Protein AF-A0A1C5FL74-F1 (afdb_monomer)

Solvent-accessible surface area (backbone atoms only — not comparable to full-atom values): 21254 Å² total; per-residue (Å²): 129,91,85,71,77,77,82,82,80,65,61,48,100,86,44,99,51,63,73,82,54,89,80,42,46,82,40,80,54,72,67,101,44,71,68,51,52,50,51,49,51,25,48,75,70,64,78,42,88,78,69,80,89,78,54,66,46,76,47,40,94,80,58,74,74,80,76,75,82,70,87,66,79,88,67,51,31,66,55,50,53,51,52,38,58,74,74,47,54,72,65,22,46,52,48,49,30,55,50,47,51,42,48,49,33,61,73,48,47,52,48,51,39,55,72,77,39,64,91,62,57,75,65,36,56,45,50,42,60,71,56,68,52,42,43,74,51,96,69,88,64,81,85,82,60,72,42,44,40,62,42,79,62,33,42,63,62,31,44,67,82,52,51,57,69,59,46,52,50,49,44,50,54,54,32,57,49,44,40,74,74,52,40,92,79,65,74,56,50,69,56,47,11,49,49,57,64,68,47,75,86,61,78,88,85,69,85,73,75,76,82,85,82,90,72,95,76,86,78,91,80,89,82,89,86,83,90,80,93,83,85,78,88,74,87,73,63,62,73,78,63,67,65,52,38,55,43,38,31,57,45,41,52,71,68,51,60,68,58,73,94,71,64,78,79,83,87,89,73,86,73,99,73,86,79,78,74,56,68,52,52,56,55,25,53,53,24,45,56,47,23,75,72,69,70,43,64,64,34,48,53,53,26,45,53,46,31,50,60,50,62,74,69,48,57,96,90,60,77,56,67,67,53,55,51,51,41,52,52,46,54,54,54,62,71,77,108

Secondary structure (DSSP, 8-state):
--TT---PPPB-SS-SSB---TTEEEEEE--SSHHHHHHHHHHHTT-S-S----EEEEEETTPPPPPPPP------HHHHHHHHHHHS-HHHHHHHHHHTTS--BHHHHHHHHHHH-TT--HHHHHHHHHTTSEEE-----TTS--BEEEPTTHHHHHHTT--HHHHHHHHHHHHHHHHHHH-TTSPPHHHHHHHHHHTTTS------PPPP--------------------------PPPHHHHHHHHHHHHHHSPPPGGG---SS-PPPSS-----HHHHHHHHHHHHHHHH--HHHHHHHHHHHHHHHTT--TT---HHHHHHHHHHHHHHHH-

Sequence (337 aa):
GLAGAAVLKVGDETAVSQAAHPGALAIPVLPPVAGALGAWARLLSGTGAGRISGAVGWVRADHPAAPAPRPGDRMSSLQLVSRFRSAASPVAGQLAVYLAAAPLYLPVMQLVQRTMLPDSGPSELAEVLLSGLLSRAKSDSAEDGPWYEFAPGVQEALLGPLGRDEAMLVLKHCSEYIEQRFGRGGPNFPALALAQLGDGSHGPFFPHGGPDDDGPFGVHGADGMDAGENGEPGA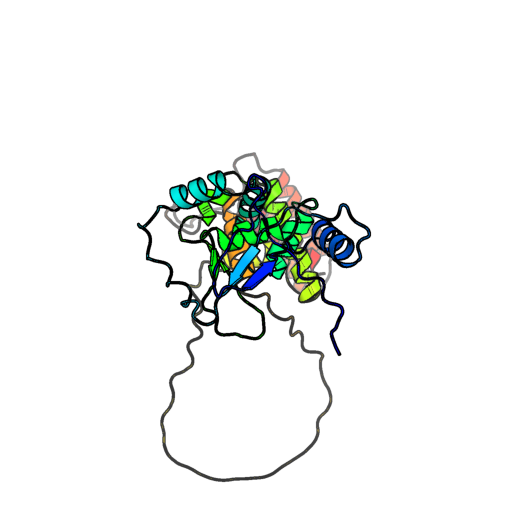DGQRVPHPFAEVAARVLERFMPLPEQFTDGDTGGPGPEDRTTNAAVESARDLLRKFESDGMVQYLIDAVQQLRGATEREAPGAADPELWAETARCLLRLWEV

Radius of gyration: 30.76 Å; Cα contacts (8 Å, |Δi|>4): 293; chains: 1; bounding box: 69×67×88 Å

Mean predicted aligned error: 19.75 Å

pLDDT: mean 70.32, std 21.15, range [25.52, 97.31]

Nearest PDB structures (foldseek):
  4rgu-assembly1_B-2  TM=4.169E-01  e=4.860E-01  Acinetobacter baylyi ADP1
  7tut-assembly1_5  TM=6.252E-01  e=4.853E+00  Canis lupus
  2crb-assembly1_A  TM=4.950E-01  e=2.102E+00  Mus musculus
  4rgr-assembly1_A  TM=4.151E-01  e=5.396E-01  Acinetobacter baylyi ADP1

Structure (mmCIF, N/CA/C/O backbone):
data_AF-A0A1C5FL74-F1
#
_entry.id   AF-A0A1C5FL74-F1
#
loop_
_atom_site.group_PDB
_atom_site.id
_atom_site.type_symbol
_atom_site.label_atom_id
_atom_site.label_alt_id
_atom_site.label_comp_id
_atom_site.label_asym_id
_atom_site.label_entity_id
_atom_site.label_seq_id
_atom_site.pdbx_PDB_ins_code
_atom_site.Cartn_x
_atom_site.Cartn_y
_atom_site.Cartn_z
_atom_site.occupancy
_atom_site.B_iso_or_equiv
_atom_site.auth_seq_id
_atom_site.auth_comp_id
_atom_site.auth_asym_id
_atom_site.auth_atom_id
_atom_site.pdbx_PDB_model_num
ATOM 1 N N . GLY A 1 1 ? -16.963 -25.736 36.510 1.00 32.44 1 GLY A N 1
ATOM 2 C CA . GLY A 1 1 ? -17.979 -24.672 36.422 1.00 32.44 1 GLY A CA 1
ATOM 3 C C . GLY A 1 1 ? -17.271 -23.347 36.260 1.00 32.44 1 GLY A C 1
ATOM 4 O O . GLY A 1 1 ? -16.371 -23.076 37.041 1.00 32.44 1 GLY A O 1
ATOM 5 N N . LEU A 1 2 ? -17.613 -22.572 35.229 1.00 35.53 2 LEU A N 1
ATOM 6 C CA . LEU A 1 2 ? -17.018 -21.269 34.884 1.00 35.53 2 LEU A CA 1
ATOM 7 C C . LEU A 1 2 ? -17.440 -20.171 35.885 1.00 35.53 2 LEU A C 1
ATOM 9 O O . LEU A 1 2 ? -18.079 -19.193 35.522 1.00 35.53 2 LEU A O 1
ATOM 13 N N . ALA A 1 3 ? -17.118 -20.343 37.166 1.00 36.00 3 ALA A N 1
ATOM 14 C CA . ALA A 1 3 ? -17.535 -19.446 38.248 1.00 36.00 3 ALA A CA 1
ATOM 15 C C . ALA A 1 3 ? -16.572 -18.259 38.481 1.00 36.00 3 ALA A C 1
ATOM 17 O O . ALA A 1 3 ? -16.529 -17.716 39.578 1.00 36.00 3 ALA A O 1
ATOM 18 N N . GLY A 1 4 ? -15.780 -17.866 37.476 1.00 36.31 4 GLY A N 1
ATOM 19 C CA . GLY A 1 4 ? -14.717 -16.863 37.639 1.00 36.31 4 GLY A CA 1
ATOM 20 C C . GLY A 1 4 ? -14.670 -15.752 36.590 1.00 36.31 4 GLY A C 1
ATOM 21 O O . GLY A 1 4 ? -13.748 -14.944 36.629 1.00 36.31 4 GLY A O 1
ATOM 22 N N . ALA A 1 5 ? -15.615 -15.687 35.646 1.00 46.81 5 ALA A N 1
ATOM 23 C CA . ALA A 1 5 ? -15.630 -14.599 34.672 1.00 46.81 5 ALA A CA 1
ATOM 24 C C . ALA A 1 5 ? -16.098 -13.311 35.365 1.00 46.81 5 ALA A C 1
ATOM 26 O O . ALA A 1 5 ? -17.296 -13.090 35.546 1.00 46.81 5 ALA A O 1
ATOM 27 N N . ALA A 1 6 ? -15.149 -12.476 35.791 1.00 57.69 6 ALA A N 1
ATOM 28 C CA . ALA A 1 6 ? -15.442 -11.121 36.230 1.00 57.69 6 ALA A CA 1
ATOM 29 C C . ALA A 1 6 ? -16.234 -10.417 35.117 1.00 57.69 6 ALA A C 1
ATOM 31 O O . ALA A 1 6 ? -15.756 -10.288 33.989 1.00 57.69 6 ALA A O 1
ATOM 32 N N . VAL A 1 7 ? -17.470 -10.013 35.420 1.00 67.50 7 VAL A N 1
ATOM 33 C CA . VAL A 1 7 ? -18.324 -9.306 34.463 1.00 67.50 7 VAL A CA 1
ATOM 34 C C . VAL A 1 7 ? -17.688 -7.947 34.197 1.00 67.50 7 VAL A C 1
ATOM 36 O O . VAL A 1 7 ? -17.705 -7.060 35.053 1.00 67.50 7 VAL A O 1
ATOM 39 N N . LEU A 1 8 ? -17.092 -7.805 33.016 1.00 75.50 8 LEU A N 1
ATOM 40 C CA . LEU A 1 8 ? -16.532 -6.548 32.541 1.00 75.50 8 LEU A CA 1
ATOM 41 C C . LEU A 1 8 ? -17.657 -5.519 32.436 1.00 75.50 8 LEU A C 1
ATOM 43 O O . LEU A 1 8 ? -18.695 -5.766 31.821 1.00 75.50 8 LEU A O 1
ATOM 47 N N . LYS A 1 9 ? -17.456 -4.362 33.065 1.00 81.00 9 LYS A N 1
ATOM 48 C CA . LYS A 1 9 ? -18.405 -3.250 33.020 1.00 81.00 9 LYS A CA 1
ATOM 49 C C . LYS A 1 9 ? -17.922 -2.237 31.993 1.00 81.00 9 LYS A C 1
ATOM 51 O O . LYS A 1 9 ? -16.791 -1.772 32.083 1.00 81.00 9 LYS A O 1
ATOM 56 N N . VAL A 1 10 ? -18.794 -1.888 31.054 1.00 81.69 10 VAL A N 1
ATOM 57 C CA . VAL A 1 10 ? -18.557 -0.810 30.090 1.00 81.69 10 VAL A CA 1
ATOM 58 C C . VAL A 1 10 ? -19.172 0.472 30.643 1.00 81.69 10 VAL A C 1
ATOM 60 O O . VAL A 1 10 ? -20.348 0.494 31.011 1.00 81.69 10 VAL A O 1
ATOM 63 N N . GLY A 1 11 ? -18.360 1.519 30.739 1.00 76.19 11 GLY A N 1
ATOM 64 C CA . GLY A 1 11 ? -18.774 2.868 31.114 1.00 76.19 11 GLY A CA 1
ATOM 65 C C . GLY A 1 11 ? -18.264 3.867 30.082 1.00 76.19 11 GLY A C 1
ATOM 66 O O . GLY A 1 11 ? -17.310 3.573 29.365 1.00 76.19 11 GLY A O 1
ATOM 67 N N . ASP A 1 12 ? -18.917 5.019 29.998 1.00 69.62 12 ASP A N 1
ATOM 68 C CA . ASP A 1 12 ? -18.435 6.144 29.196 1.00 69.62 12 ASP A CA 1
ATOM 69 C C . ASP A 1 12 ? -17.291 6.845 29.950 1.00 69.62 12 ASP A C 1
ATOM 71 O O . ASP A 1 12 ? -17.320 6.941 31.178 1.00 69.62 12 ASP A O 1
ATOM 75 N N . GLU A 1 13 ? -16.286 7.345 29.231 1.00 59.47 13 GLU A N 1
ATOM 76 C CA . GLU A 1 13 ? -15.140 8.061 29.807 1.00 59.47 13 GLU A CA 1
ATOM 77 C C . GLU A 1 13 ? -15.575 9.325 30.579 1.00 59.47 13 GLU A C 1
ATOM 79 O O . GLU A 1 13 ? -14.888 9.769 31.500 1.00 59.47 13 GLU A O 1
ATOM 84 N N . THR A 1 14 ? -16.759 9.857 30.251 1.00 53.12 14 THR A N 1
ATOM 85 C CA . THR A 1 14 ? -17.355 11.053 30.866 1.00 53.12 14 THR A CA 1
ATOM 86 C C . THR A 1 14 ? -18.560 10.777 31.769 1.00 53.12 14 THR A C 1
ATOM 88 O O . THR A 1 14 ? -18.912 11.627 32.592 1.00 53.12 14 THR A O 1
ATOM 91 N N . ALA A 1 15 ? -19.194 9.603 31.670 1.00 48.72 15 ALA A N 1
ATOM 92 C CA . ALA A 1 15 ? -20.404 9.291 32.428 1.00 48.72 15 ALA A CA 1
ATOM 93 C C . ALA A 1 15 ? -20.127 8.331 33.593 1.00 48.72 15 ALA A C 1
ATOM 95 O O . ALA A 1 15 ? -19.615 7.229 33.434 1.00 48.72 15 ALA A O 1
ATOM 96 N N . VAL A 1 16 ? -20.604 8.709 34.781 1.00 45.66 16 VAL A N 1
ATOM 97 C CA . VAL A 1 16 ? -20.609 7.869 35.998 1.00 45.66 16 VAL A CA 1
ATOM 98 C C . VAL A 1 16 ? -21.568 6.664 35.864 1.00 45.66 16 VAL A C 1
ATOM 100 O O . VAL A 1 16 ? -21.624 5.799 36.734 1.00 45.66 16 VAL A O 1
ATOM 103 N N . SER A 1 17 ? -22.338 6.593 34.773 1.00 50.16 17 SER A N 1
ATOM 104 C CA . SER A 1 17 ? -23.373 5.583 34.536 1.00 50.16 17 SER A CA 1
ATOM 105 C C . SER A 1 17 ? -22.974 4.613 33.425 1.00 50.16 17 SER A C 1
ATOM 107 O O . SER A 1 17 ? -22.421 5.014 32.404 1.00 50.16 17 SER A O 1
ATOM 109 N N . GLN A 1 18 ? -23.292 3.328 33.615 1.00 58.38 18 GLN A N 1
ATOM 110 C CA . GLN A 1 18 ? -23.171 2.313 32.567 1.00 58.38 18 GLN A CA 1
ATOM 111 C C . GLN A 1 18 ? -23.998 2.718 31.345 1.00 58.38 18 GLN A C 1
ATOM 113 O O . GLN A 1 18 ? -25.176 3.055 31.479 1.00 58.38 18 GLN A O 1
ATOM 118 N N . ALA A 1 19 ? -23.408 2.611 30.155 1.00 62.03 19 ALA A N 1
ATOM 119 C CA . ALA A 1 19 ? -24.171 2.633 28.916 1.00 62.03 19 ALA A CA 1
ATOM 120 C C . ALA A 1 19 ? -25.061 1.380 28.886 1.00 62.03 19 ALA A C 1
ATOM 122 O O . ALA A 1 19 ? -24.599 0.270 28.618 1.00 62.03 19 ALA A O 1
ATOM 123 N N . ALA A 1 20 ? -26.332 1.533 29.257 1.00 62.00 20 ALA A N 1
ATOM 124 C CA . ALA A 1 20 ? -27.286 0.438 29.258 1.00 62.00 20 ALA A CA 1
ATOM 125 C C . ALA A 1 20 ? -27.849 0.260 27.844 1.00 62.00 20 ALA A C 1
ATOM 127 O O . ALA A 1 20 ? -28.645 1.074 27.380 1.00 62.00 20 ALA A O 1
ATOM 128 N N . HIS A 1 21 ? -27.462 -0.828 27.177 1.00 72.00 21 HIS A N 1
ATOM 129 C CA . HIS A 1 21 ? -28.095 -1.301 25.946 1.00 72.00 21 HIS A CA 1
ATOM 130 C C . HIS A 1 21 ? -28.891 -2.580 26.256 1.00 72.00 21 HIS A C 1
ATOM 132 O O . HIS A 1 21 ? -28.325 -3.676 26.246 1.00 72.00 21 HIS A O 1
ATOM 138 N N . PRO A 1 22 ? -30.196 -2.472 26.580 1.00 74.81 22 PRO A N 1
ATOM 139 C CA . PRO A 1 22 ? -31.010 -3.620 26.965 1.00 74.81 22 PRO A CA 1
ATOM 140 C C . PRO A 1 22 ? -31.026 -4.685 25.865 1.00 74.81 22 PRO A C 1
ATOM 142 O O . PRO A 1 22 ? -31.303 -4.382 24.703 1.00 74.81 22 PRO A O 1
ATOM 145 N N . GLY A 1 23 ? -30.724 -5.932 26.233 1.00 81.81 23 GLY A N 1
ATOM 146 C CA . GLY A 1 23 ? -30.679 -7.061 25.297 1.00 81.81 23 GLY A CA 1
ATOM 147 C C . GLY A 1 23 ? -29.451 -7.102 24.377 1.00 81.81 23 GLY A C 1
ATOM 148 O O . GLY A 1 23 ? -29.408 -7.955 23.494 1.00 81.81 23 GLY A O 1
ATOM 149 N N . ALA A 1 24 ? -28.463 -6.218 24.569 1.00 85.25 24 ALA A N 1
ATOM 150 C CA . ALA A 1 24 ? -27.204 -6.231 23.828 1.00 85.25 24 ALA A CA 1
ATOM 151 C C . ALA A 1 24 ? -26.035 -6.712 24.701 1.00 85.25 24 ALA A C 1
ATOM 153 O O . ALA A 1 24 ? -25.907 -6.336 25.866 1.00 85.25 24 ALA A O 1
ATOM 154 N N . LEU A 1 25 ? -25.155 -7.519 24.113 1.00 87.00 25 LEU A N 1
ATOM 155 C CA . LEU A 1 25 ? -23.886 -7.941 24.683 1.00 87.00 25 LEU A CA 1
ATOM 156 C C . LEU A 1 25 ? -22.780 -6.977 24.243 1.00 87.00 25 LEU A C 1
ATOM 158 O O . LEU A 1 25 ? -22.621 -6.706 23.053 1.00 87.00 25 LEU A O 1
ATOM 162 N N . ALA A 1 26 ? -22.000 -6.492 25.205 1.00 86.69 26 ALA A N 1
ATOM 163 C CA . ALA A 1 26 ? -20.788 -5.730 24.939 1.00 86.69 26 ALA A CA 1
ATOM 164 C C . ALA A 1 26 ? -19.667 -6.667 24.469 1.00 86.69 26 ALA A C 1
ATOM 166 O O . ALA A 1 26 ? -19.212 -7.521 25.233 1.00 86.69 26 ALA A O 1
ATOM 167 N N . ILE A 1 27 ? -19.201 -6.487 23.236 1.00 86.94 27 ILE A N 1
ATOM 168 C CA . ILE A 1 27 ? -18.045 -7.184 22.672 1.00 86.94 27 ILE A CA 1
ATOM 169 C C . ILE A 1 27 ? -16.890 -6.182 22.545 1.00 86.94 27 ILE A C 1
ATOM 171 O O . ILE A 1 27 ? -16.963 -5.270 21.719 1.00 86.94 27 ILE A O 1
ATOM 175 N N . PRO A 1 28 ? -15.823 -6.313 23.351 1.00 87.25 28 PRO A N 1
ATOM 176 C CA . PRO A 1 28 ? -14.628 -5.487 23.221 1.00 87.25 28 PRO A CA 1
ATOM 177 C C . PRO A 1 28 ? -13.994 -5.662 21.840 1.00 87.25 28 PRO A C 1
ATOM 179 O O . PRO A 1 28 ? -13.756 -6.787 21.400 1.00 87.25 28 PRO A O 1
ATOM 182 N N . VAL A 1 29 ? -13.688 -4.550 21.178 1.00 88.44 29 VAL A N 1
ATOM 183 C CA . VAL A 1 29 ? -12.953 -4.538 19.912 1.00 88.44 29 VAL A CA 1
ATOM 184 C C . VAL A 1 29 ? -11.530 -4.103 20.216 1.00 88.44 29 VAL A C 1
ATOM 186 O O . VAL A 1 29 ? -11.283 -2.968 20.625 1.00 88.44 29 VAL A O 1
ATOM 189 N N . LEU A 1 30 ? -10.589 -5.028 20.045 1.00 87.44 30 LEU A N 1
ATOM 190 C CA . LEU A 1 30 ? -9.176 -4.785 20.302 1.00 87.44 30 LEU A CA 1
ATOM 191 C C . LEU A 1 30 ? -8.442 -4.661 18.967 1.00 87.44 30 LEU A C 1
ATOM 193 O O . LEU A 1 30 ? -8.570 -5.562 18.133 1.00 87.44 30 LEU A O 1
ATOM 197 N N . PRO A 1 31 ? -7.649 -3.597 18.750 1.00 82.25 31 PRO A N 1
ATOM 198 C CA . PRO A 1 31 ? -6.756 -3.571 17.606 1.00 82.25 31 PRO A CA 1
ATOM 199 C C . PRO A 1 31 ? -5.728 -4.710 17.744 1.00 82.25 31 PRO A C 1
ATOM 201 O O . PRO A 1 31 ? -5.305 -5.017 18.866 1.00 82.25 31 PRO A O 1
ATOM 204 N N . PRO A 1 32 ? -5.308 -5.345 16.634 1.00 79.25 32 PRO A N 1
ATOM 205 C CA . PRO A 1 32 ? -4.430 -6.517 16.641 1.00 79.25 32 PRO A CA 1
ATOM 206 C C . PRO A 1 32 ? -2.961 -6.128 16.883 1.00 79.25 32 PRO A C 1
ATOM 208 O O . PRO A 1 32 ? -2.073 -6.442 16.098 1.00 79.25 32 PRO A O 1
ATOM 211 N N . VAL A 1 33 ? -2.699 -5.413 17.977 1.00 81.81 33 VAL A N 1
ATOM 212 C CA . VAL A 1 33 ? -1.372 -4.933 18.373 1.00 81.81 33 VAL A CA 1
ATOM 213 C C . VAL A 1 33 ? -1.032 -5.391 19.785 1.00 81.81 33 VAL A C 1
ATOM 215 O O . VAL A 1 33 ? -1.890 -5.450 20.672 1.00 81.81 33 VAL A O 1
ATOM 218 N N . ALA A 1 34 ? 0.251 -5.676 20.015 1.00 85.62 34 ALA A N 1
ATOM 219 C CA . ALA A 1 34 ? 0.744 -6.215 21.282 1.00 85.62 34 ALA A CA 1
ATOM 220 C C . ALA A 1 34 ? 0.376 -5.337 22.491 1.00 85.62 34 ALA A C 1
ATOM 222 O O . ALA A 1 34 ? 0.024 -5.854 23.550 1.00 85.62 34 ALA A O 1
ATOM 223 N N . GLY A 1 35 ? 0.401 -4.009 22.329 1.00 88.12 35 GLY A N 1
ATOM 224 C CA . GLY A 1 35 ? 0.038 -3.065 23.388 1.00 88.12 35 GLY A CA 1
ATOM 225 C C . GLY A 1 35 ? -1.414 -3.206 23.853 1.00 88.12 35 GLY A C 1
ATOM 226 O O . GLY A 1 35 ? -1.665 -3.268 25.058 1.00 88.12 35 GLY A O 1
ATOM 227 N N . ALA A 1 36 ? -2.359 -3.322 22.915 1.00 88.56 36 ALA A N 1
ATOM 228 C CA . ALA A 1 36 ? -3.782 -3.457 23.223 1.00 88.56 36 ALA A CA 1
ATOM 229 C C . ALA A 1 36 ? -4.105 -4.825 23.830 1.00 88.56 36 ALA A C 1
ATOM 231 O O . ALA A 1 36 ? -4.788 -4.898 24.852 1.00 88.56 36 ALA A O 1
ATOM 232 N N . LEU A 1 37 ? -3.539 -5.900 23.270 1.00 89.81 37 LEU A N 1
ATOM 233 C CA . LEU A 1 37 ? -3.690 -7.240 23.836 1.00 89.81 37 LEU A CA 1
ATOM 234 C C . LEU A 1 37 ? -3.074 -7.329 25.240 1.00 89.81 37 LEU A C 1
ATOM 236 O O . LEU A 1 37 ? -3.671 -7.901 26.149 1.00 89.81 37 LEU A O 1
ATOM 240 N N . GLY A 1 38 ? -1.910 -6.712 25.447 1.00 91.12 38 GLY A N 1
ATOM 241 C CA . GLY A 1 38 ? -1.260 -6.639 26.751 1.00 91.12 38 GLY A CA 1
ATOM 242 C C . GLY A 1 38 ? -2.076 -5.844 27.774 1.00 91.12 38 GLY A C 1
ATOM 243 O O . GLY A 1 38 ? -2.186 -6.260 28.926 1.00 91.12 38 GLY A O 1
ATOM 244 N N . ALA A 1 39 ? -2.683 -4.724 27.372 1.00 89.81 39 ALA A N 1
ATOM 245 C CA . ALA A 1 39 ? -3.591 -3.962 28.229 1.00 89.81 39 ALA A CA 1
ATOM 246 C C . ALA A 1 39 ? -4.836 -4.781 28.608 1.00 89.81 39 ALA A C 1
ATOM 248 O O . ALA A 1 39 ? -5.215 -4.801 29.780 1.00 89.81 39 ALA A O 1
ATOM 249 N N . TRP A 1 40 ? -5.411 -5.515 27.651 1.00 90.94 40 TRP A N 1
ATOM 250 C CA . TRP A 1 40 ? -6.538 -6.418 27.880 1.00 90.94 40 TRP A CA 1
ATOM 251 C C . TRP A 1 40 ? -6.197 -7.561 28.842 1.00 90.94 40 TRP A C 1
ATOM 253 O O . TRP A 1 40 ? -6.912 -7.800 29.813 1.00 90.94 40 TRP A O 1
ATOM 263 N N . ALA A 1 41 ? -5.061 -8.227 28.628 1.00 91.06 41 ALA A N 1
ATOM 264 C CA . ALA A 1 41 ? -4.599 -9.309 29.489 1.00 91.06 41 ALA A CA 1
ATOM 265 C C . ALA A 1 41 ? -4.365 -8.832 30.931 1.00 91.06 41 ALA A C 1
ATOM 267 O O . ALA A 1 41 ? -4.766 -9.513 31.872 1.00 91.06 41 ALA A O 1
ATOM 268 N N . ARG A 1 42 ? -3.769 -7.643 31.114 1.00 90.75 42 ARG A N 1
ATOM 269 C CA . ARG A 1 42 ? -3.575 -7.019 32.437 1.00 90.75 42 ARG A CA 1
ATOM 270 C C . ARG A 1 42 ? -4.885 -6.610 33.109 1.00 90.75 42 ARG A C 1
ATOM 272 O O . ARG A 1 42 ? -4.972 -6.657 34.334 1.00 90.75 42 ARG A O 1
ATOM 279 N N . LEU A 1 43 ? -5.894 -6.204 32.334 1.00 89.56 43 LEU A N 1
ATOM 280 C CA . LEU A 1 43 ? -7.231 -5.929 32.860 1.00 89.56 43 LEU A CA 1
ATOM 281 C C . LEU A 1 43 ? -7.871 -7.211 33.405 1.00 89.56 43 LEU A C 1
ATOM 283 O O . LEU A 1 43 ? -8.353 -7.216 34.533 1.00 89.56 43 LEU A O 1
ATOM 287 N N . LEU A 1 44 ? -7.833 -8.300 32.631 1.00 88.31 44 LEU A N 1
ATOM 288 C CA . LEU A 1 44 ? -8.427 -9.583 33.017 1.00 88.31 44 LEU A CA 1
ATOM 289 C C . LEU A 1 44 ? -7.698 -10.262 34.182 1.00 88.31 44 LEU A C 1
ATOM 291 O O . LEU A 1 44 ? -8.339 -10.908 35.006 1.00 88.31 44 LEU A O 1
ATOM 295 N N . SER A 1 45 ? -6.373 -10.121 34.265 1.00 89.31 45 SER A N 1
ATOM 296 C CA . SER A 1 45 ? -5.569 -10.697 35.350 1.00 89.31 45 SER A CA 1
ATOM 297 C C . SER A 1 45 ? -5.529 -9.839 36.618 1.00 89.31 45 SER A C 1
ATOM 299 O O . SER A 1 45 ? -4.970 -10.271 37.624 1.00 89.31 45 SER A O 1
ATOM 301 N N . GLY A 1 46 ? -6.095 -8.626 36.587 1.00 86.75 46 GLY A N 1
ATOM 302 C CA . GLY A 1 46 ? -6.083 -7.693 37.715 1.00 86.75 46 GLY A CA 1
ATOM 303 C C . GLY A 1 46 ? -4.715 -7.063 38.008 1.00 86.75 46 GLY A C 1
ATOM 304 O O . GLY A 1 46 ? -4.552 -6.444 39.054 1.00 86.75 46 GLY A O 1
ATOM 305 N N . THR A 1 47 ? -3.732 -7.198 37.111 1.00 85.62 47 THR A N 1
ATOM 306 C CA . THR A 1 47 ? -2.384 -6.618 37.282 1.00 85.62 47 THR A CA 1
ATOM 307 C C . THR A 1 47 ? -2.242 -5.212 36.688 1.00 85.62 47 THR A C 1
ATOM 309 O O . THR A 1 47 ? -1.205 -4.572 36.851 1.00 85.62 47 THR A O 1
ATOM 312 N N . GLY A 1 48 ? -3.262 -4.729 35.971 1.00 80.25 48 GLY A N 1
ATOM 313 C CA . GLY A 1 48 ? -3.319 -3.384 35.392 1.00 80.25 48 GLY A CA 1
ATOM 314 C C . GLY A 1 48 ? -4.063 -2.358 36.253 1.00 80.25 48 GLY A C 1
ATOM 315 O O . GLY A 1 48 ? -4.480 -2.629 37.372 1.00 80.25 48 GLY A O 1
ATOM 316 N N . ALA A 1 49 ? -4.310 -1.172 35.687 1.00 75.69 49 ALA A N 1
ATOM 317 C CA . ALA A 1 49 ? -4.978 -0.043 36.352 1.00 75.69 49 ALA A CA 1
ATOM 318 C C . ALA A 1 49 ? -6.489 -0.246 36.642 1.00 75.69 49 ALA A C 1
ATOM 320 O O . ALA A 1 49 ? -7.198 0.717 36.928 1.00 75.69 49 ALA A O 1
ATOM 321 N N . GLY A 1 50 ? -7.014 -1.470 36.509 1.00 80.75 50 GLY A N 1
ATOM 322 C CA . GLY A 1 50 ? -8.427 -1.810 36.735 1.00 80.75 50 GLY A CA 1
ATOM 323 C C . GLY A 1 50 ? -9.422 -1.280 35.691 1.00 80.75 50 GLY A C 1
ATOM 324 O O . GLY A 1 50 ? -10.590 -1.657 35.726 1.00 80.75 50 GLY A O 1
ATOM 325 N N . ARG A 1 51 ? -8.980 -0.440 34.747 1.00 85.38 51 ARG A N 1
ATOM 326 C CA . ARG A 1 51 ? -9.765 0.064 33.611 1.00 85.38 51 ARG A CA 1
ATOM 327 C C . ARG A 1 51 ? -8.874 0.287 32.393 1.00 85.38 51 ARG A C 1
ATOM 329 O O . ARG A 1 51 ? -7.691 0.590 32.546 1.00 85.38 51 ARG A O 1
ATOM 336 N N . ILE A 1 52 ? -9.452 0.182 31.203 1.00 86.69 52 ILE A N 1
ATOM 337 C CA . ILE A 1 52 ? -8.806 0.547 29.938 1.00 86.69 52 ILE A CA 1
ATOM 338 C C . ILE A 1 52 ? -9.793 1.354 29.092 1.00 86.69 52 ILE A C 1
ATOM 340 O O . ILE A 1 52 ? -10.999 1.129 29.194 1.00 86.69 52 ILE A O 1
ATOM 344 N N . SER A 1 53 ? -9.285 2.261 28.259 1.00 83.88 53 SER A N 1
ATOM 345 C CA . SER A 1 53 ? -10.081 2.859 27.183 1.00 83.88 53 SER A CA 1
ATOM 346 C C . SER A 1 53 ? -10.086 1.909 25.983 1.00 83.88 53 SER A C 1
ATOM 348 O O . SER A 1 53 ? -9.070 1.267 25.699 1.00 83.88 53 SER A O 1
ATOM 350 N N . GLY A 1 54 ? -11.227 1.766 25.310 1.00 82.00 54 GLY A N 1
ATOM 351 C CA . GLY A 1 54 ? -11.370 0.850 24.183 1.00 82.00 54 GLY A CA 1
ATOM 352 C C . GLY A 1 54 ? -12.733 0.941 23.506 1.00 82.00 54 GLY A C 1
ATOM 353 O O . GLY A 1 54 ? -13.708 1.404 24.095 1.00 82.00 54 GLY A O 1
ATOM 354 N N . ALA A 1 55 ? -12.793 0.480 22.258 1.00 85.06 55 ALA A N 1
ATOM 355 C CA . ALA A 1 55 ? -14.035 0.394 21.505 1.00 85.06 55 ALA A CA 1
ATOM 356 C C . ALA A 1 55 ? -14.838 -0.847 21.920 1.00 85.06 55 ALA A C 1
ATOM 358 O O . ALA A 1 55 ? -14.282 -1.917 22.181 1.00 85.06 55 ALA A O 1
ATOM 359 N N . VAL A 1 56 ? -16.163 -0.711 21.949 1.00 87.62 56 VAL A N 1
ATOM 360 C CA . VAL A 1 56 ? -17.094 -1.799 22.262 1.00 87.62 56 VAL A CA 1
ATOM 361 C C . VAL A 1 56 ? -18.143 -1.878 21.162 1.00 87.62 56 VAL A C 1
ATOM 363 O O . VAL A 1 56 ? -18.815 -0.893 20.864 1.00 87.62 56 VAL A O 1
ATOM 366 N N . GLY A 1 57 ? -18.290 -3.060 20.571 1.00 87.25 57 GLY A N 1
ATOM 367 C CA . GLY A 1 57 ? -19.414 -3.396 19.708 1.00 87.25 57 GLY A CA 1
ATOM 368 C C . GLY A 1 57 ? -20.580 -3.915 20.544 1.00 87.25 57 GLY A C 1
ATOM 369 O O . GLY A 1 57 ? -20.408 -4.827 21.348 1.00 87.25 57 GLY A O 1
ATOM 370 N N . TRP A 1 58 ? -21.771 -3.354 20.358 1.00 87.31 58 TRP A N 1
ATOM 371 C CA . TRP A 1 58 ? -22.985 -3.825 21.025 1.00 87.31 58 TRP A CA 1
ATOM 372 C C . TRP A 1 58 ? -23.729 -4.796 20.116 1.00 87.31 58 TRP A C 1
ATOM 374 O O . TRP A 1 58 ? -24.264 -4.396 19.085 1.00 87.31 58 TRP A O 1
ATOM 384 N N . VAL A 1 59 ? -23.769 -6.074 20.492 1.00 87.81 59 VAL A N 1
ATOM 385 C CA . VAL A 1 59 ? -24.355 -7.136 19.664 1.00 87.81 59 VAL A CA 1
ATOM 386 C C . VAL A 1 59 ? -25.640 -7.652 20.288 1.00 87.81 59 VAL A C 1
ATOM 388 O O . VAL A 1 59 ? -25.665 -8.027 21.455 1.00 87.81 59 VAL A O 1
ATOM 391 N N . ARG A 1 60 ? -26.717 -7.697 19.505 1.00 88.12 60 ARG A N 1
ATOM 392 C CA . ARG A 1 60 ? -28.011 -8.250 19.920 1.00 88.12 60 ARG A CA 1
ATOM 393 C C . ARG A 1 60 ? -28.306 -9.536 19.154 1.00 88.12 60 ARG A C 1
ATOM 395 O O . ARG A 1 60 ? -27.813 -9.717 18.046 1.00 88.12 60 ARG A O 1
ATOM 402 N N . ALA A 1 61 ? -29.139 -10.408 19.718 1.00 85.31 61 ALA A N 1
ATOM 403 C CA . ALA A 1 61 ? -29.576 -11.625 19.025 1.00 85.31 61 ALA A CA 1
ATOM 404 C C . ALA A 1 61 ? -30.385 -11.319 17.747 1.00 85.31 61 ALA A C 1
ATOM 406 O O . ALA A 1 61 ? -30.355 -12.091 16.797 1.00 85.31 61 ALA A O 1
ATOM 407 N N . ASP A 1 62 ? -31.073 -10.176 17.725 1.00 86.69 62 ASP A N 1
ATOM 408 C CA . ASP A 1 62 ? -31.866 -9.655 16.610 1.00 86.69 62 ASP A CA 1
ATOM 409 C C . ASP A 1 62 ? -31.100 -8.623 15.763 1.00 86.69 62 ASP A C 1
ATOM 411 O O . ASP A 1 62 ? -31.725 -7.829 15.060 1.00 86.69 62 ASP A O 1
ATOM 415 N N . HIS A 1 63 ? -29.760 -8.583 15.842 1.00 82.44 63 HIS A N 1
ATOM 416 C CA . HIS A 1 63 ? -28.988 -7.564 15.133 1.00 82.44 63 HIS A CA 1
ATOM 417 C C . HIS A 1 63 ? -29.243 -7.671 13.619 1.00 82.44 63 HIS A C 1
ATOM 419 O O . HIS A 1 63 ? -28.968 -8.721 13.030 1.00 82.44 63 HIS A O 1
ATOM 425 N N . PRO A 1 64 ? -29.750 -6.609 12.962 1.00 80.31 64 PRO A N 1
ATOM 426 C CA . PRO A 1 64 ? -29.978 -6.649 11.527 1.00 80.31 64 PRO A CA 1
ATOM 427 C C . PRO A 1 64 ? -28.646 -6.840 10.802 1.00 80.31 64 PRO A C 1
ATOM 429 O O . PRO A 1 64 ? -27.614 -6.321 11.246 1.00 80.31 64 PRO A O 1
ATOM 432 N N . ALA A 1 65 ? -28.677 -7.561 9.679 1.00 78.25 65 ALA A N 1
ATOM 433 C CA . ALA A 1 65 ? -27.546 -7.617 8.763 1.00 78.25 65 ALA A CA 1
ATOM 434 C C . ALA A 1 65 ? -27.106 -6.192 8.400 1.00 78.25 65 ALA A C 1
ATOM 436 O O . ALA A 1 65 ? -27.945 -5.292 8.267 1.00 78.25 65 ALA A O 1
ATOM 437 N N . ALA A 1 66 ? -25.794 -5.992 8.249 1.00 74.75 66 ALA A N 1
ATOM 438 C CA . ALA A 1 66 ? -25.264 -4.708 7.817 1.00 74.75 66 ALA A CA 1
ATOM 439 C C . ALA A 1 66 ? -25.982 -4.292 6.520 1.00 74.75 66 ALA A C 1
ATOM 441 O O . ALA A 1 66 ? -26.043 -5.096 5.583 1.00 74.75 66 ALA A O 1
ATOM 442 N N . PRO A 1 67 ? -26.574 -3.085 6.461 1.00 72.31 67 PRO A N 1
ATOM 443 C CA . PRO A 1 67 ? -27.243 -2.640 5.254 1.00 72.31 67 PRO A CA 1
ATOM 444 C C . PRO A 1 67 ? -26.242 -2.657 4.103 1.00 72.31 67 PRO A C 1
ATOM 446 O O . PRO A 1 67 ? -25.085 -2.264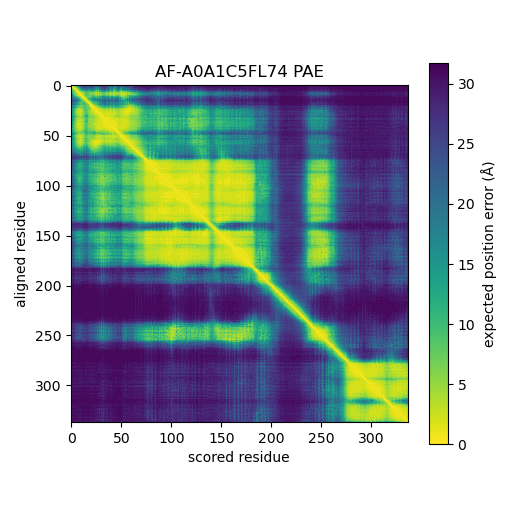 4.277 1.00 72.31 67 PRO A O 1
ATOM 449 N N . ALA A 1 68 ? -26.694 -3.111 2.931 1.00 68.12 68 ALA A N 1
ATOM 450 C CA . ALA A 1 68 ? -25.875 -3.051 1.732 1.00 68.12 68 ALA A CA 1
ATOM 451 C C . ALA A 1 68 ? -25.357 -1.612 1.559 1.00 68.12 68 ALA A C 1
ATOM 453 O O . ALA A 1 68 ? -26.130 -0.666 1.782 1.00 68.12 68 ALA A O 1
ATOM 454 N N . PRO A 1 69 ? -24.076 -1.427 1.189 1.00 62.81 69 PRO A N 1
ATOM 455 C CA . PRO A 1 69 ? -23.543 -0.107 0.908 1.00 62.81 69 PRO A CA 1
ATOM 456 C C . PRO A 1 69 ? -24.480 0.593 -0.070 1.00 62.81 69 PRO A C 1
ATOM 458 O O . PRO A 1 69 ? -24.744 0.088 -1.163 1.00 62.81 69 PRO A O 1
ATOM 461 N N . ARG A 1 70 ? -25.044 1.732 0.341 1.00 63.50 70 ARG A N 1
ATOM 462 C CA . ARG A 1 70 ? -25.833 2.538 -0.589 1.00 63.50 70 ARG A CA 1
ATOM 463 C C . ARG A 1 70 ? -24.876 2.995 -1.686 1.00 63.50 70 ARG A C 1
ATOM 465 O O . ARG A 1 70 ? -23.784 3.447 -1.333 1.00 63.50 70 ARG A O 1
ATOM 472 N N . PRO A 1 71 ? -25.253 2.908 -2.973 1.00 57.72 71 PRO A N 1
ATOM 473 C CA . PRO A 1 71 ? -24.508 3.588 -4.016 1.00 57.72 71 PRO A CA 1
ATOM 474 C C . PRO A 1 71 ? -24.438 5.058 -3.607 1.00 57.72 71 PRO A C 1
ATOM 476 O O . PRO A 1 71 ? -25.464 5.735 -3.539 1.00 57.72 71 PRO A O 1
ATOM 479 N N . GLY A 1 72 ? -23.254 5.513 -3.202 1.00 59.44 72 GLY A N 1
ATOM 480 C CA . GLY A 1 72 ? -23.030 6.929 -2.967 1.00 59.44 72 GLY A CA 1
ATOM 481 C C . GLY A 1 72 ? -23.198 7.681 -4.281 1.00 59.44 72 GLY A C 1
ATOM 482 O O . GLY A 1 72 ? -23.184 7.076 -5.359 1.00 59.44 72 GLY A O 1
ATOM 483 N N . ASP A 1 73 ? -23.311 9.005 -4.201 1.00 61.78 73 ASP A N 1
ATOM 484 C CA . ASP A 1 73 ? -23.069 9.831 -5.381 1.00 61.78 73 ASP A CA 1
ATOM 485 C C . ASP A 1 73 ? -21.755 9.400 -6.037 1.00 61.78 73 ASP A C 1
ATOM 487 O O . ASP A 1 73 ? -20.800 9.030 -5.344 1.00 61.78 73 ASP A O 1
ATOM 491 N N . ARG A 1 74 ? -21.714 9.420 -7.374 1.00 68.75 74 ARG A N 1
ATOM 492 C CA . ARG A 1 74 ? -20.503 9.100 -8.140 1.00 68.75 74 ARG A CA 1
ATOM 493 C C . ARG A 1 74 ? -19.443 10.165 -7.841 1.00 68.75 74 ARG A C 1
ATOM 495 O O . ARG A 1 74 ? -19.335 11.154 -8.557 1.00 68.75 74 ARG A O 1
ATOM 502 N N . MET A 1 75 ? -18.700 9.984 -6.751 1.00 79.06 75 MET A N 1
ATOM 503 C CA . MET A 1 75 ? -17.572 10.837 -6.395 1.00 79.06 75 MET A CA 1
ATOM 504 C C . MET A 1 75 ? -16.482 10.646 -7.448 1.00 79.06 75 MET A C 1
ATOM 506 O O . MET A 1 75 ? -16.208 9.521 -7.869 1.00 79.06 75 MET A O 1
ATOM 510 N N . SER A 1 76 ? -15.855 11.739 -7.875 1.00 85.81 76 SER A N 1
ATOM 511 C CA . SER A 1 76 ? -14.675 11.647 -8.731 1.00 85.81 76 SER A CA 1
ATOM 512 C C . SER A 1 76 ? -13.507 11.010 -7.971 1.00 85.81 76 SER A C 1
ATOM 514 O O . SER A 1 76 ? -13.459 11.035 -6.737 1.00 85.81 76 SER A O 1
ATOM 516 N N . SER A 1 77 ? -12.524 10.474 -8.693 1.00 86.00 77 SER A N 1
ATOM 517 C CA . SER A 1 77 ? -11.329 9.877 -8.085 1.00 86.00 77 SER A CA 1
ATOM 518 C C . SER A 1 77 ? -10.589 10.842 -7.152 1.00 86.00 77 SER A C 1
ATOM 520 O O . SER A 1 77 ? -10.208 10.469 -6.044 1.00 86.00 77 SER A O 1
ATOM 522 N N . LEU A 1 78 ? -10.462 12.114 -7.545 1.00 87.88 78 LEU A N 1
ATOM 523 C CA . LEU A 1 78 ? -9.857 13.159 -6.714 1.00 87.88 78 LEU A CA 1
ATOM 524 C C . LEU A 1 78 ? -10.658 13.424 -5.434 1.00 87.88 78 LEU A C 1
ATOM 526 O O . LEU A 1 78 ? -10.068 13.632 -4.374 1.00 87.88 78 LEU A O 1
ATOM 530 N N . GLN A 1 79 ? -11.992 13.385 -5.505 1.00 89.62 79 GLN A N 1
ATOM 531 C CA . GLN A 1 79 ? -12.848 13.532 -4.326 1.00 89.62 79 GLN A CA 1
ATOM 532 C C . GLN A 1 79 ? -12.717 12.332 -3.379 1.00 89.62 79 GLN A C 1
ATOM 534 O O . GLN A 1 79 ? -12.674 12.529 -2.165 1.00 89.62 79 GLN A O 1
ATOM 539 N N . LEU A 1 80 ? -12.601 11.109 -3.909 1.00 90.06 80 LEU A N 1
ATOM 540 C CA . LEU A 1 80 ? -12.349 9.906 -3.108 1.00 90.06 80 LEU A CA 1
ATOM 541 C C . LEU A 1 80 ? -11.000 9.986 -2.386 1.00 90.06 80 LEU A C 1
ATOM 543 O O . LEU A 1 80 ? -10.943 9.790 -1.172 1.00 90.06 80 LEU A O 1
ATOM 547 N N . VAL A 1 81 ? -9.932 10.348 -3.101 1.00 91.81 81 VAL A N 1
ATOM 548 C CA . VAL A 1 81 ? -8.591 10.504 -2.516 1.00 91.81 81 VAL A CA 1
ATOM 549 C C . VAL A 1 81 ? -8.562 11.634 -1.484 1.00 91.81 81 VAL A C 1
ATOM 551 O O . VAL A 1 81 ? -7.982 11.469 -0.412 1.00 91.81 81 VAL A O 1
ATOM 554 N N . SER A 1 82 ? -9.210 12.769 -1.760 1.00 90.88 82 SER A N 1
ATOM 555 C CA . SER A 1 82 ? -9.301 13.887 -0.813 1.00 90.88 82 SER A CA 1
ATOM 556 C C . SER A 1 82 ? -10.051 13.495 0.462 1.00 90.88 82 SER A C 1
ATOM 558 O O . SER A 1 82 ? -9.558 13.743 1.564 1.00 90.88 82 SER A O 1
ATOM 560 N N . ARG A 1 83 ? -11.195 12.809 0.328 1.00 92.12 83 ARG A N 1
ATOM 561 C CA . ARG A 1 83 ? -11.954 12.284 1.468 1.00 92.12 83 ARG A CA 1
ATOM 562 C C . ARG A 1 83 ? -11.114 11.309 2.285 1.00 92.12 83 ARG A C 1
ATOM 564 O O . ARG A 1 83 ? -11.071 11.443 3.505 1.00 92.12 83 ARG A O 1
ATOM 571 N N . PHE A 1 84 ? -10.429 10.374 1.629 1.00 93.50 84 PHE A N 1
ATOM 572 C CA . PHE A 1 84 ? -9.533 9.438 2.300 1.00 93.50 84 PHE A CA 1
ATOM 573 C C . PHE A 1 84 ? -8.454 10.176 3.096 1.00 93.50 84 PHE A C 1
ATOM 575 O O . PHE A 1 84 ? -8.360 9.980 4.300 1.00 93.50 84 PHE A O 1
ATOM 582 N N . ARG A 1 85 ? -7.720 11.107 2.475 1.00 91.12 85 ARG A N 1
ATOM 583 C CA . ARG A 1 85 ? -6.669 11.888 3.154 1.00 91.12 85 ARG A CA 1
ATOM 584 C C . ARG A 1 85 ? -7.176 12.726 4.329 1.00 91.12 85 ARG A C 1
ATOM 586 O O . ARG A 1 85 ? -6.402 13.012 5.231 1.00 91.12 85 ARG A O 1
ATOM 593 N N . SER A 1 86 ? -8.444 13.141 4.313 1.00 91.94 86 SER A N 1
ATOM 594 C CA . SER A 1 86 ? -9.040 13.904 5.418 1.00 91.94 86 SER A CA 1
ATOM 595 C C . SER A 1 86 ? -9.423 13.050 6.631 1.00 91.94 86 SER A C 1
ATOM 597 O O . SER A 1 86 ? -9.522 13.580 7.733 1.00 91.94 86 SER A O 1
ATOM 599 N N . ALA A 1 87 ? -9.669 11.754 6.425 1.00 89.69 87 ALA A N 1
ATOM 600 C CA . ALA A 1 87 ? -10.168 10.846 7.456 1.00 89.69 87 ALA A CA 1
ATOM 601 C C . ALA A 1 87 ? -9.113 9.838 7.932 1.00 89.69 87 ALA A C 1
ATOM 603 O O . ALA A 1 87 ? -9.191 9.373 9.066 1.00 89.69 87 ALA A O 1
ATOM 604 N N . ALA A 1 88 ? -8.166 9.490 7.064 1.00 92.44 88 ALA A N 1
ATOM 605 C CA . ALA A 1 88 ? -7.135 8.505 7.331 1.00 92.44 88 ALA A CA 1
ATOM 606 C C . ALA A 1 88 ? -5.928 9.114 8.046 1.00 92.44 88 ALA A C 1
ATOM 608 O O . ALA A 1 88 ? -5.652 10.315 7.957 1.00 92.44 88 ALA A O 1
ATOM 609 N N . SER A 1 89 ? -5.168 8.258 8.718 1.00 94.12 89 SER A N 1
ATOM 610 C CA . SER A 1 89 ? -3.872 8.623 9.266 1.00 94.12 89 SER A CA 1
ATOM 611 C C . SER A 1 89 ? -2.904 9.052 8.146 1.00 94.12 89 SER A C 1
ATOM 613 O O . SER A 1 89 ? -2.957 8.526 7.028 1.00 94.12 89 SER A O 1
ATOM 615 N N . PRO A 1 90 ? -1.966 9.983 8.416 1.00 94.25 90 PRO A N 1
ATOM 616 C CA . PRO A 1 90 ? -0.967 10.389 7.424 1.00 94.25 90 PRO A CA 1
ATOM 617 C C . PRO A 1 90 ? -0.149 9.208 6.881 1.00 94.25 90 PRO A C 1
ATOM 619 O O . PRO A 1 90 ? 0.188 9.179 5.698 1.00 94.25 90 PRO A O 1
ATOM 622 N N . VAL A 1 91 ? 0.123 8.211 7.730 1.00 95.88 91 VAL A N 1
ATOM 623 C CA . VAL A 1 91 ? 0.874 7.002 7.367 1.00 95.88 91 VAL A CA 1
ATOM 624 C C . VAL A 1 91 ? 0.064 6.110 6.423 1.00 95.88 91 VAL A C 1
ATOM 626 O O . VAL A 1 91 ? 0.615 5.648 5.427 1.00 95.88 91 VAL A O 1
ATOM 629 N N . ALA A 1 92 ? -1.244 5.932 6.647 1.00 96.12 92 ALA A N 1
ATOM 630 C CA . ALA A 1 92 ? -2.124 5.254 5.689 1.00 96.12 92 ALA A CA 1
ATOM 631 C C . ALA A 1 92 ? -2.216 6.020 4.356 1.00 96.12 92 ALA A C 1
ATOM 633 O O . ALA A 1 92 ? -2.225 5.416 3.282 1.00 96.12 92 ALA A O 1
ATOM 634 N N . GLY A 1 93 ? -2.217 7.356 4.419 1.00 95.50 93 GLY A N 1
ATOM 635 C CA . GLY A 1 93 ? -2.111 8.239 3.259 1.00 95.50 93 GLY A CA 1
ATOM 636 C C . GLY A 1 93 ? -0.874 7.954 2.404 1.00 95.50 93 GLY A C 1
ATOM 637 O O . GLY A 1 93 ? -0.996 7.769 1.192 1.00 95.50 93 GLY A O 1
ATOM 638 N N . GLN A 1 94 ? 0.298 7.876 3.038 1.00 96.06 94 GLN A N 1
ATOM 639 C CA . GLN A 1 94 ? 1.560 7.549 2.369 1.00 96.06 94 GLN A CA 1
ATOM 640 C C . GLN A 1 94 ? 1.588 6.098 1.871 1.00 96.06 94 GLN A C 1
ATOM 642 O O . GLN A 1 94 ? 2.046 5.832 0.762 1.00 96.06 94 GLN A O 1
ATOM 647 N N . LEU A 1 95 ? 1.048 5.154 2.648 1.00 97.31 95 LEU A N 1
ATOM 648 C CA . LEU A 1 95 ? 0.948 3.756 2.238 1.00 97.31 95 LEU A CA 1
ATOM 649 C C . LEU A 1 95 ? 0.129 3.618 0.950 1.00 97.31 95 LEU A C 1
ATOM 651 O O . LEU A 1 95 ? 0.558 2.929 0.031 1.00 97.31 95 LEU A O 1
ATOM 655 N N . ALA A 1 96 ? -1.004 4.317 0.837 1.00 96.81 96 ALA A N 1
ATOM 656 C CA . ALA A 1 96 ? -1.811 4.316 -0.384 1.00 96.81 96 ALA A CA 1
ATOM 657 C C . ALA A 1 96 ? -1.031 4.830 -1.610 1.00 96.81 96 ALA A C 1
ATOM 659 O O . ALA A 1 96 ? -1.222 4.314 -2.709 1.00 96.81 96 ALA A O 1
ATOM 660 N N . VAL A 1 97 ? -0.136 5.807 -1.423 1.00 95.81 97 VAL A N 1
ATOM 661 C CA . VAL A 1 97 ? 0.746 6.324 -2.483 1.00 95.81 97 VAL A CA 1
ATOM 662 C C . VAL A 1 97 ? 1.739 5.252 -2.946 1.00 95.81 97 VAL A C 1
ATOM 664 O O . VAL A 1 97 ? 1.848 5.017 -4.146 1.00 95.81 97 VAL A O 1
ATOM 667 N N . TYR A 1 98 ? 2.397 4.534 -2.031 1.00 96.69 98 TYR A N 1
ATOM 668 C CA . TYR A 1 98 ? 3.295 3.433 -2.414 1.00 96.69 98 TYR A CA 1
ATOM 669 C C . TYR A 1 98 ? 2.556 2.263 -3.067 1.00 96.69 98 TYR A C 1
ATOM 671 O O . TYR A 1 98 ? 3.026 1.706 -4.058 1.00 96.69 98 TYR A O 1
ATOM 679 N N . LEU A 1 99 ? 1.374 1.914 -2.555 1.00 95.75 99 LEU A N 1
ATOM 680 C CA . LEU A 1 99 ? 0.545 0.850 -3.120 1.00 95.75 99 LEU A CA 1
ATOM 681 C C . LEU A 1 99 ? 0.037 1.177 -4.529 1.00 95.75 99 LEU A C 1
ATOM 683 O O . LEU A 1 99 ? -0.251 0.259 -5.289 1.00 95.75 99 LEU A O 1
ATOM 687 N N . ALA A 1 100 ? -0.025 2.455 -4.916 1.00 94.12 100 ALA A N 1
ATOM 688 C CA . ALA A 1 100 ? -0.361 2.852 -6.283 1.00 94.12 100 ALA A CA 1
ATOM 689 C C . ALA A 1 100 ? 0.672 2.382 -7.324 1.00 94.12 100 ALA A C 1
ATOM 691 O O . ALA A 1 100 ? 0.328 2.241 -8.499 1.00 94.12 100 ALA A O 1
ATOM 692 N N . ALA A 1 101 ? 1.906 2.103 -6.890 1.00 91.31 101 ALA A N 1
ATOM 693 C CA . ALA A 1 101 ? 2.986 1.562 -7.710 1.00 91.31 101 ALA A CA 1
ATOM 694 C C . ALA A 1 101 ? 3.228 0.056 -7.491 1.00 91.31 101 ALA A C 1
ATOM 696 O O . ALA A 1 101 ? 4.235 -0.471 -7.956 1.00 91.31 101 ALA A O 1
ATOM 697 N N . ALA A 1 102 ? 2.342 -0.644 -6.777 1.00 90.50 102 ALA A N 1
ATOM 698 C CA . ALA A 1 102 ? 2.528 -2.047 -6.427 1.00 90.50 102 ALA A CA 1
ATOM 699 C C . ALA A 1 102 ? 1.362 -2.928 -6.903 1.00 90.50 102 ALA A C 1
ATOM 701 O O . ALA A 1 102 ? 0.215 -2.479 -6.943 1.00 90.50 102 ALA A O 1
ATOM 702 N N . PRO A 1 103 ? 1.622 -4.208 -7.214 1.00 88.00 103 PRO A N 1
ATOM 703 C CA . PRO A 1 103 ? 0.573 -5.199 -7.409 1.00 88.00 103 PRO A CA 1
ATOM 704 C C . PRO A 1 103 ? -0.281 -5.332 -6.145 1.00 88.00 103 PRO A C 1
ATOM 706 O O . PRO A 1 103 ? 0.221 -5.594 -5.050 1.00 88.00 103 PRO A O 1
ATOM 709 N N . LEU A 1 104 ? -1.592 -5.158 -6.295 1.00 90.12 104 LEU A N 1
ATOM 710 C CA . LEU A 1 104 ? -2.547 -5.088 -5.190 1.00 90.12 104 LEU A CA 1
ATOM 711 C C . LEU A 1 104 ? -3.006 -6.474 -4.715 1.00 90.12 104 LEU A C 1
ATOM 713 O O . LEU A 1 104 ? -4.191 -6.807 -4.662 1.00 90.12 104 LEU A O 1
ATOM 717 N N . TYR A 1 105 ? -2.028 -7.289 -4.345 1.00 87.12 105 TYR A N 1
ATOM 718 C CA . TYR A 1 105 ? -2.212 -8.582 -3.706 1.00 87.12 105 TYR A CA 1
ATOM 719 C C . TYR A 1 105 ? -1.806 -8.482 -2.235 1.00 87.12 105 TYR A C 1
ATOM 721 O O . TYR A 1 105 ? -0.747 -7.939 -1.930 1.00 87.12 105 TYR A O 1
ATOM 729 N N . LEU A 1 106 ? -2.617 -8.991 -1.301 1.00 90.00 106 LEU A N 1
ATOM 730 C CA . LEU A 1 106 ? -2.454 -8.678 0.129 1.00 90.00 106 LEU A CA 1
ATOM 731 C C . LEU A 1 106 ? -1.034 -8.951 0.688 1.00 90.00 106 LEU A C 1
ATOM 733 O O . LEU A 1 106 ? -0.485 -8.056 1.333 1.00 90.00 106 LEU A O 1
ATOM 737 N N . PRO A 1 107 ? -0.385 -10.101 0.421 1.00 88.75 107 PRO A N 1
ATOM 738 C CA . PRO A 1 107 ? 1.017 -10.318 0.789 1.00 88.75 107 PRO A CA 1
ATOM 739 C C . PRO A 1 107 ? 2.010 -9.301 0.209 1.00 88.75 107 PRO A C 1
ATOM 741 O O . PRO A 1 107 ? 2.971 -8.939 0.885 1.00 88.75 107 PRO A O 1
ATOM 744 N N . VAL A 1 108 ? 1.785 -8.813 -1.015 1.00 90.31 108 VAL A N 1
ATOM 745 C CA . VAL A 1 108 ? 2.612 -7.760 -1.632 1.00 90.31 108 VAL A CA 1
ATOM 746 C C . VAL A 1 108 ? 2.336 -6.413 -0.977 1.00 90.31 108 VAL A C 1
ATOM 748 O O . VAL A 1 108 ? 3.268 -5.675 -0.684 1.00 90.31 108 VAL A O 1
ATOM 751 N N . MET A 1 109 ? 1.080 -6.108 -0.653 1.00 93.88 109 MET A N 1
ATOM 752 C CA . MET A 1 109 ? 0.739 -4.884 0.074 1.00 93.88 109 MET A CA 1
ATOM 753 C C . MET A 1 109 ? 1.412 -4.854 1.456 1.00 93.88 109 MET A C 1
ATOM 755 O O . MET A 1 109 ? 1.973 -3.836 1.854 1.00 93.88 109 MET A O 1
ATOM 759 N N . GLN A 1 110 ? 1.417 -5.990 2.164 1.00 93.50 110 GLN A N 1
ATOM 760 C CA . GLN A 1 110 ? 2.119 -6.160 3.441 1.00 93.50 110 GLN A CA 1
ATOM 761 C C . GLN A 1 110 ? 3.641 -6.058 3.288 1.00 93.50 110 GLN A C 1
ATOM 763 O O . GLN A 1 110 ? 4.309 -5.489 4.151 1.00 93.50 110 GLN A O 1
ATOM 768 N N . LEU A 1 111 ? 4.198 -6.592 2.196 1.00 93.69 111 LEU A N 1
ATOM 769 C CA . LEU A 1 111 ? 5.606 -6.423 1.845 1.00 93.69 111 LEU A CA 1
ATOM 770 C C . LEU A 1 111 ? 5.952 -4.944 1.648 1.00 93.69 111 LEU A C 1
ATOM 772 O O . LEU A 1 111 ? 6.893 -4.467 2.268 1.00 93.69 111 LEU A O 1
ATOM 776 N N . VAL A 1 112 ? 5.196 -4.225 0.821 1.00 95.31 112 VAL A N 1
ATOM 777 C CA . VAL A 1 112 ? 5.434 -2.800 0.556 1.00 95.31 112 VAL A CA 1
ATOM 778 C C . VAL A 1 112 ? 5.311 -1.995 1.842 1.00 95.31 112 VAL A C 1
ATOM 780 O O . VAL A 1 112 ? 6.144 -1.135 2.110 1.00 95.31 112 VAL A O 1
ATOM 783 N N . GLN A 1 113 ? 4.329 -2.318 2.685 1.00 95.88 113 GLN A N 1
ATOM 784 C CA . GLN A 1 113 ? 4.185 -1.700 3.993 1.00 95.88 113 GLN A CA 1
ATOM 785 C C . GLN A 1 113 ? 5.449 -1.865 4.848 1.00 95.88 113 GLN A C 1
ATOM 787 O O . GLN A 1 113 ? 6.012 -0.871 5.296 1.00 95.88 113 GLN A O 1
ATOM 792 N N . ARG A 1 114 ? 5.920 -3.101 5.061 1.00 95.38 114 ARG A N 1
ATOM 793 C CA . ARG A 1 114 ? 7.073 -3.362 5.942 1.00 95.38 114 ARG A CA 1
ATOM 794 C C . ARG A 1 114 ? 8.393 -2.811 5.393 1.00 95.38 114 ARG A C 1
ATOM 796 O O . ARG A 1 114 ? 9.292 -2.548 6.184 1.00 95.38 114 ARG A O 1
ATOM 803 N N . THR A 1 115 ? 8.537 -2.679 4.071 1.00 95.00 115 THR A N 1
ATOM 804 C CA . THR A 1 115 ? 9.778 -2.185 3.454 1.00 95.00 115 THR A CA 1
ATOM 805 C C . THR A 1 115 ? 9.795 -0.668 3.313 1.00 95.00 115 THR A C 1
ATOM 807 O O . THR A 1 115 ? 10.832 -0.059 3.545 1.00 95.00 115 THR A O 1
ATOM 810 N N . MET A 1 116 ? 8.662 -0.049 2.969 1.00 95.75 116 MET A N 1
ATOM 811 C CA . MET A 1 116 ? 8.581 1.396 2.722 1.00 95.75 116 MET A CA 1
ATOM 812 C C . MET A 1 116 ? 8.164 2.201 3.959 1.00 95.75 116 MET A C 1
ATOM 814 O O . MET A 1 116 ? 8.471 3.386 4.049 1.00 95.75 116 MET A O 1
ATOM 818 N N . LEU A 1 117 ? 7.445 1.582 4.903 1.00 96.19 117 LEU A N 1
ATOM 819 C CA . LEU A 1 117 ? 6.930 2.202 6.130 1.00 96.19 117 LEU A CA 1
ATOM 820 C C . LEU A 1 117 ? 7.112 1.246 7.328 1.00 96.19 117 LEU A C 1
ATOM 822 O O . LEU A 1 117 ? 6.121 0.763 7.883 1.00 96.19 117 LEU A O 1
ATOM 826 N N . PRO A 1 118 ? 8.359 0.956 7.746 1.00 93.31 118 PRO A N 1
ATOM 827 C CA . PRO A 1 118 ? 8.658 -0.072 8.750 1.00 93.31 118 PRO A CA 1
ATOM 828 C C . PRO A 1 118 ? 8.046 0.201 10.132 1.00 93.31 118 PRO A C 1
ATOM 830 O O . PRO A 1 118 ? 7.787 -0.741 10.877 1.00 93.31 118 PRO A O 1
ATOM 833 N N . ASP A 1 119 ? 7.778 1.468 10.458 1.00 91.31 119 ASP A N 1
ATOM 834 C CA . ASP A 1 119 ? 7.146 1.871 11.721 1.00 91.31 119 ASP A CA 1
ATOM 835 C C . ASP A 1 119 ? 5.605 1.790 11.687 1.00 91.31 119 ASP A C 1
ATOM 837 O O . ASP A 1 119 ? 4.946 2.056 12.692 1.00 91.31 119 ASP A O 1
ATOM 841 N N . SER A 1 120 ? 5.013 1.440 10.539 1.00 92.31 120 SER A N 1
ATOM 842 C CA . SER A 1 120 ? 3.565 1.249 10.396 1.00 92.31 120 SER A CA 1
ATOM 843 C C . SER A 1 120 ? 3.123 -0.160 10.801 1.00 92.31 120 SER A C 1
ATOM 845 O O . SER A 1 120 ? 3.923 -1.093 10.879 1.00 92.31 120 SER A O 1
ATOM 847 N N . GLY A 1 121 ? 1.826 -0.334 11.056 1.00 88.56 121 GLY A N 1
ATOM 848 C CA . GLY A 1 121 ? 1.246 -1.601 11.475 1.00 88.56 121 GLY A CA 1
ATOM 849 C C . GLY A 1 121 ? -0.004 -2.000 10.686 1.00 88.56 121 GLY A C 1
ATOM 850 O O . GLY A 1 121 ? -0.441 -1.324 9.758 1.00 88.56 121 GLY A O 1
ATOM 851 N N . PRO A 1 122 ? -0.645 -3.119 11.054 1.00 88.31 122 PRO A N 1
ATOM 852 C CA . PRO A 1 122 ? -1.827 -3.613 10.345 1.00 88.31 122 PRO A CA 1
ATOM 853 C C . PRO A 1 122 ? -2.989 -2.607 10.274 1.00 88.31 122 PRO A C 1
ATOM 855 O O . PRO A 1 122 ? -3.834 -2.718 9.388 1.00 88.31 122 PRO A O 1
ATOM 858 N N . SER A 1 123 ? -3.032 -1.635 11.192 1.00 89.44 123 SER A N 1
ATOM 859 C CA . SER A 1 123 ? -4.040 -0.574 11.235 1.00 89.44 123 SER A CA 1
ATOM 860 C C . SER A 1 123 ? -4.007 0.305 9.986 1.00 89.44 123 SER A C 1
ATOM 862 O O . SER A 1 123 ? -5.044 0.493 9.361 1.00 89.44 123 SER A O 1
ATOM 864 N N . GLU A 1 124 ? -2.832 0.779 9.567 1.00 93.94 124 GLU A N 1
ATOM 865 C CA . GLU A 1 124 ? -2.696 1.670 8.409 1.00 93.94 124 GLU A CA 1
ATOM 866 C C . GLU A 1 124 ? -3.100 0.962 7.110 1.00 93.94 124 GLU A C 1
ATOM 868 O O . GLU A 1 124 ? -3.785 1.534 6.263 1.00 93.94 124 GLU A O 1
ATOM 873 N N . LEU A 1 125 ? -2.738 -0.316 6.968 1.00 94.44 125 LEU A N 1
ATOM 874 C CA . LEU A 1 125 ? -3.171 -1.130 5.833 1.00 94.44 125 LEU A CA 1
ATOM 875 C C . LEU A 1 125 ? -4.690 -1.360 5.854 1.00 94.44 125 LEU A C 1
ATOM 877 O O . LEU A 1 125 ? -5.337 -1.294 4.808 1.00 94.44 125 LEU A O 1
ATOM 881 N N . ALA A 1 126 ? -5.274 -1.595 7.032 1.00 91.44 126 ALA A N 1
ATOM 882 C CA . ALA A 1 126 ? -6.719 -1.728 7.181 1.00 91.44 126 ALA A CA 1
ATOM 883 C C . ALA A 1 126 ? -7.453 -0.429 6.816 1.00 91.44 126 ALA A C 1
ATOM 885 O O . ALA A 1 126 ? -8.487 -0.492 6.155 1.00 91.44 126 ALA A O 1
ATOM 886 N N . GLU A 1 127 ? -6.912 0.739 7.170 1.00 94.25 127 GLU A N 1
ATOM 887 C CA . GLU A 1 127 ? -7.462 2.030 6.745 1.00 94.25 127 GLU A CA 1
ATOM 888 C C . GLU A 1 127 ? -7.508 2.147 5.218 1.00 94.25 127 GLU A C 1
ATOM 890 O O . GLU A 1 127 ? -8.538 2.539 4.670 1.00 94.25 127 GLU A O 1
ATOM 895 N N . VAL A 1 128 ? -6.440 1.751 4.513 1.00 95.94 128 VAL A N 1
ATOM 896 C CA . VAL A 1 128 ? -6.418 1.752 3.040 1.00 95.94 128 VAL A CA 1
ATOM 897 C C . VAL A 1 128 ? -7.453 0.775 2.475 1.00 95.94 128 VAL A C 1
ATOM 899 O O . VAL A 1 128 ? -8.226 1.148 1.594 1.00 95.94 128 VAL A O 1
ATOM 902 N N . LEU A 1 129 ? -7.527 -0.452 2.993 1.00 92.44 129 LEU A N 1
ATOM 903 C CA . LEU A 1 129 ? -8.475 -1.471 2.520 1.00 92.44 129 LEU A CA 1
ATOM 904 C C . LEU A 1 129 ? -9.943 -1.080 2.759 1.00 92.44 129 LEU A C 1
ATOM 906 O O . LEU A 1 129 ? -10.807 -1.396 1.943 1.00 92.44 129 LEU A O 1
ATOM 910 N N . LEU A 1 130 ? -10.231 -0.377 3.857 1.00 89.44 130 LEU A N 1
ATOM 911 C CA . LEU A 1 130 ? -11.583 0.032 4.257 1.00 89.44 130 LEU A CA 1
ATOM 912 C C . LEU A 1 130 ? -11.955 1.451 3.793 1.00 89.44 130 LEU A C 1
ATOM 914 O O . LEU A 1 130 ? -13.080 1.898 4.013 1.00 89.44 130 LEU A O 1
ATOM 918 N N . SER A 1 131 ? -11.036 2.155 3.130 1.00 89.75 131 SER A N 1
ATOM 919 C CA . SER A 1 131 ? -11.218 3.536 2.660 1.00 89.75 131 SER A CA 1
ATOM 920 C C . SER A 1 131 ? -12.266 3.701 1.555 1.00 89.75 131 SER A C 1
ATOM 922 O O . SER A 1 131 ? -12.747 4.810 1.319 1.00 89.75 131 SER A O 1
ATOM 924 N N . GLY A 1 132 ? -12.584 2.618 0.839 1.00 88.50 132 GLY A N 1
ATOM 925 C CA . GLY A 1 132 ? -13.346 2.661 -0.411 1.00 88.50 132 GLY A CA 1
ATOM 926 C C . GLY A 1 132 ? -12.518 3.065 -1.638 1.00 88.50 132 GLY A C 1
ATOM 927 O O . GLY A 1 132 ? -13.084 3.204 -2.719 1.00 88.50 132 GLY A O 1
ATOM 928 N N . LEU A 1 133 ? -11.195 3.237 -1.500 1.00 92.06 133 LEU A N 1
ATOM 929 C CA . LEU A 1 133 ? -10.281 3.414 -2.637 1.00 92.06 133 LEU A CA 1
ATOM 930 C C . LEU A 1 133 ? -10.051 2.113 -3.410 1.00 92.06 133 LEU A C 1
ATOM 932 O O . LEU A 1 133 ? -9.761 2.161 -4.603 1.00 92.06 133 LEU A O 1
ATOM 936 N N . LEU A 1 134 ? -10.160 0.977 -2.720 1.00 92.00 134 LEU A N 1
ATOM 937 C CA . LEU A 1 134 ? -9.929 -0.359 -3.250 1.00 92.00 134 LEU A CA 1
ATOM 938 C C . LEU A 1 134 ? -11.236 -1.150 -3.292 1.00 92.00 134 LEU A C 1
ATOM 940 O O . LEU A 1 134 ? -12.061 -1.070 -2.381 1.00 92.00 134 LEU A O 1
ATOM 944 N N . SER A 1 135 ? -11.390 -1.962 -4.329 1.00 88.75 135 SER A N 1
ATOM 945 C CA . SER A 1 135 ? -12.432 -2.978 -4.429 1.00 88.75 135 SER A CA 1
ATOM 946 C C . SER A 1 135 ? -11.792 -4.341 -4.648 1.00 88.75 135 SER A C 1
ATOM 948 O O . SER A 1 135 ? -10.706 -4.440 -5.213 1.00 88.75 135 SER A O 1
ATOM 950 N N . ARG A 1 136 ? -12.432 -5.402 -4.156 1.00 86.44 136 ARG A N 1
ATOM 951 C CA . ARG A 1 136 ? -11.952 -6.763 -4.396 1.00 86.44 136 ARG A CA 1
ATOM 952 C C . ARG A 1 136 ? -12.229 -7.124 -5.855 1.00 86.44 136 ARG A C 1
ATOM 954 O O . ARG A 1 136 ? -13.385 -7.064 -6.278 1.00 86.44 136 ARG A O 1
ATOM 961 N N . ALA A 1 137 ? -11.188 -7.517 -6.582 1.00 81.69 137 ALA A N 1
ATOM 962 C CA . ALA A 1 137 ? -11.318 -8.010 -7.943 1.00 81.69 137 ALA A CA 1
ATOM 963 C C . ALA A 1 137 ? -12.199 -9.268 -7.955 1.00 81.69 137 ALA A C 1
ATOM 965 O O . ALA A 1 137 ? -12.139 -10.102 -7.041 1.00 81.69 137 ALA A O 1
ATOM 966 N N . LYS A 1 138 ? -13.030 -9.419 -8.988 1.00 65.88 138 LYS A N 1
ATOM 967 C CA . LYS A 1 138 ? -13.811 -10.643 -9.202 1.00 65.88 138 LYS A CA 1
ATOM 968 C C . LYS A 1 138 ? -12.894 -11.723 -9.783 1.00 65.88 138 LYS A C 1
ATOM 970 O O . LYS A 1 138 ? -12.909 -11.948 -10.985 1.00 65.88 138 LYS A O 1
ATOM 975 N N . SER A 1 139 ? -12.081 -12.371 -8.950 1.00 59.78 139 SER A N 1
ATOM 976 C CA . SER A 1 139 ? -11.359 -13.587 -9.344 1.00 59.78 139 SER A CA 1
ATOM 977 C C . SER A 1 139 ? -11.940 -14.804 -8.620 1.00 59.78 139 SER A C 1
ATOM 979 O O . SER A 1 139 ? -11.941 -14.842 -7.388 1.00 59.78 139 SER A O 1
ATOM 981 N N . ASP A 1 140 ? -12.400 -15.796 -9.387 1.00 46.62 140 ASP A N 1
ATOM 982 C CA . ASP A 1 140 ? -12.983 -17.061 -8.898 1.00 46.62 140 ASP A CA 1
ATOM 983 C C . ASP A 1 140 ? -11.936 -18.094 -8.435 1.00 46.62 140 ASP A C 1
ATOM 985 O O . ASP A 1 140 ? -12.289 -19.147 -7.903 1.00 46.62 140 ASP A O 1
ATOM 989 N N . SER A 1 141 ? -10.640 -17.810 -8.583 1.00 49.50 141 SER A N 1
ATOM 990 C CA . SER A 1 141 ? -9.582 -18.725 -8.145 1.00 49.50 141 SER A CA 1
ATOM 991 C C . SER A 1 141 ? -9.378 -18.632 -6.631 1.00 49.50 141 SER A C 1
ATOM 993 O O . SER A 1 141 ? -8.719 -17.728 -6.118 1.00 49.50 141 SER A O 1
ATOM 995 N N . ALA A 1 142 ? -9.976 -19.578 -5.906 1.00 49.62 142 ALA A N 1
ATOM 996 C CA . ALA A 1 142 ? -9.973 -19.651 -4.445 1.00 49.62 142 ALA A CA 1
ATOM 997 C C . ALA A 1 142 ? -8.598 -19.966 -3.813 1.00 49.62 142 ALA A C 1
ATOM 999 O O . ALA A 1 142 ? -8.464 -19.857 -2.595 1.00 49.62 142 ALA A O 1
ATOM 1000 N N . GLU A 1 143 ? -7.590 -20.344 -4.605 1.00 55.69 143 GLU A N 1
ATOM 1001 C CA . GLU A 1 143 ? -6.329 -20.897 -4.088 1.00 55.69 143 GLU A CA 1
ATOM 1002 C C . GLU A 1 143 ? -5.269 -19.838 -3.730 1.00 55.69 143 GLU A C 1
ATOM 1004 O O . GLU A 1 143 ? -4.547 -20.020 -2.752 1.00 55.69 143 GLU A O 1
ATOM 1009 N N . ASP A 1 144 ? -5.226 -18.689 -4.420 1.00 58.94 144 ASP A N 1
ATOM 1010 C CA . ASP A 1 144 ? -4.144 -17.701 -4.244 1.00 58.94 144 ASP A CA 1
ATOM 1011 C C . ASP A 1 144 ? -4.494 -16.503 -3.346 1.00 58.94 144 ASP A C 1
ATOM 1013 O O . ASP A 1 144 ? -3.611 -15.735 -2.965 1.00 58.94 144 ASP A O 1
ATOM 1017 N N . GLY A 1 145 ? -5.753 -16.355 -2.926 1.00 66.19 145 GLY A N 1
ATOM 1018 C CA . GLY A 1 145 ? -6.225 -15.245 -2.088 1.00 66.19 145 GLY A CA 1
ATOM 1019 C C . GLY A 1 145 ? -6.752 -14.033 -2.878 1.00 66.19 145 GLY A C 1
ATOM 1020 O O . GLY A 1 145 ? -6.679 -13.991 -4.103 1.00 66.19 145 GLY A O 1
ATOM 1021 N N . PRO A 1 146 ? -7.358 -13.043 -2.192 1.00 79.25 146 PRO A N 1
ATOM 1022 C CA . PRO A 1 146 ? -8.068 -11.951 -2.852 1.00 79.25 146 PRO A CA 1
ATOM 1023 C C . PRO A 1 146 ? -7.123 -10.911 -3.463 1.00 79.25 146 PRO A C 1
ATOM 1025 O O . PRO A 1 146 ? -6.256 -10.365 -2.776 1.00 79.25 146 PRO A O 1
ATOM 1028 N N . TRP A 1 147 ? -7.372 -10.586 -4.729 1.00 84.81 147 TRP A N 1
ATOM 1029 C CA . TRP A 1 147 ? -6.804 -9.431 -5.418 1.00 84.81 147 TRP A CA 1
ATOM 1030 C C . TRP A 1 147 ? -7.667 -8.189 -5.212 1.00 84.81 147 TRP A C 1
ATOM 1032 O O . TRP A 1 147 ? -8.887 -8.282 -5.037 1.00 84.81 147 TRP A O 1
ATOM 1042 N N . TYR A 1 148 ? -7.028 -7.025 -5.242 1.00 89.94 148 TYR A N 1
ATOM 1043 C CA . TYR A 1 148 ? -7.687 -5.732 -5.133 1.00 89.94 148 TYR A CA 1
ATOM 1044 C C . TYR A 1 148 ? -7.394 -4.875 -6.358 1.00 89.94 148 TYR A C 1
ATOM 1046 O O . TYR A 1 148 ? -6.366 -5.017 -7.009 1.00 89.94 148 TYR A O 1
ATOM 1054 N N . GLU A 1 149 ? -8.299 -3.953 -6.640 1.00 91.06 149 GLU A N 1
ATOM 1055 C CA . GLU A 1 149 ? -8.185 -2.980 -7.718 1.00 91.06 149 GLU A CA 1
ATOM 1056 C C . GLU A 1 149 ? -8.558 -1.603 -7.178 1.00 91.06 149 GLU A C 1
ATOM 1058 O O . GLU A 1 149 ? -9.508 -1.467 -6.396 1.00 91.06 149 GLU A O 1
ATOM 1063 N N . PHE A 1 150 ? -7.824 -0.571 -7.596 1.00 92.19 150 PHE A N 1
ATOM 1064 C CA . PHE A 1 150 ? -8.217 0.805 -7.318 1.00 92.19 150 PHE A CA 1
ATOM 1065 C C . PHE A 1 150 ? -9.512 1.150 -8.048 1.00 92.19 150 PHE A C 1
ATOM 1067 O O . PHE A 1 150 ? -9.726 0.756 -9.194 1.00 92.19 150 PHE A O 1
ATOM 1074 N N . ALA A 1 151 ? -10.354 1.958 -7.406 1.00 90.69 151 ALA A N 1
ATOM 1075 C CA . ALA A 1 151 ? -11.462 2.592 -8.100 1.00 90.69 151 ALA A CA 1
ATOM 1076 C C . ALA A 1 151 ? -10.938 3.417 -9.302 1.00 90.69 151 ALA A C 1
ATOM 1078 O O . ALA A 1 151 ? -9.831 3.969 -9.232 1.00 90.69 151 ALA A O 1
ATOM 1079 N N . PRO A 1 152 ? -11.713 3.539 -10.396 1.00 88.44 152 PRO A N 1
ATOM 1080 C CA . PRO A 1 152 ? -11.253 4.201 -11.615 1.00 88.44 152 PRO A CA 1
ATOM 1081 C C . PRO A 1 152 ? -10.669 5.597 -11.352 1.00 88.44 152 PRO A C 1
ATOM 1083 O O . PRO A 1 152 ? -11.312 6.434 -10.717 1.00 88.44 152 PRO A O 1
ATOM 1086 N N . GLY A 1 153 ? -9.448 5.853 -11.832 1.00 87.00 153 GLY A N 1
AT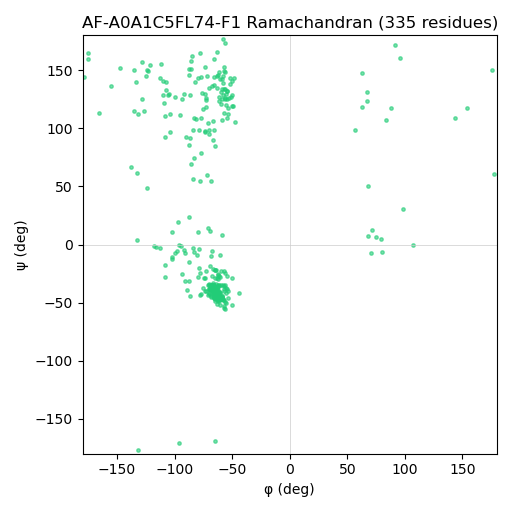OM 1087 C CA . GLY A 1 153 ? -8.768 7.147 -11.706 1.00 87.00 153 GLY A CA 1
ATOM 1088 C C . GLY A 1 153 ? -8.089 7.418 -10.354 1.00 87.00 153 GLY A C 1
ATOM 1089 O O . GLY A 1 153 ? -7.469 8.471 -10.190 1.00 87.00 153 GLY A O 1
ATOM 1090 N N . VAL A 1 154 ? -8.254 6.546 -9.349 1.00 92.81 154 VAL A N 1
ATOM 1091 C CA . VAL A 1 154 ? -7.651 6.728 -8.014 1.00 92.81 154 VAL A CA 1
ATOM 1092 C C . VAL A 1 154 ? -6.153 6.454 -8.049 1.00 92.81 154 VAL A C 1
ATOM 1094 O O . VAL A 1 154 ? -5.386 7.193 -7.433 1.00 92.81 154 VAL A O 1
ATOM 1097 N N . GLN A 1 155 ? -5.732 5.429 -8.791 1.00 91.75 155 GLN A N 1
ATOM 1098 C CA . GLN A 1 155 ? -4.323 5.070 -8.914 1.00 91.75 155 GLN A CA 1
ATOM 1099 C C . GLN A 1 155 ? -3.507 6.238 -9.487 1.00 91.75 155 GLN A C 1
ATOM 1101 O O . GLN A 1 155 ? -2.495 6.621 -8.911 1.00 91.75 155 GLN A O 1
ATOM 1106 N N . GLU A 1 156 ? -3.986 6.887 -10.549 1.00 88.94 156 GLU A N 1
ATOM 1107 C CA . GLU A 1 156 ? -3.335 8.040 -11.186 1.00 88.94 156 GLU A CA 1
ATOM 1108 C C . GLU A 1 156 ? -3.207 9.228 -10.228 1.00 88.94 156 GLU A C 1
ATOM 1110 O O . GLU A 1 156 ? -2.172 9.895 -10.184 1.00 88.94 156 GLU A O 1
ATOM 1115 N N . ALA A 1 157 ? -4.254 9.481 -9.438 1.00 89.06 157 ALA A N 1
ATOM 1116 C CA . ALA A 1 157 ? -4.260 10.544 -8.441 1.00 89.06 157 ALA A CA 1
ATOM 1117 C C . ALA A 1 157 ? -3.257 10.282 -7.302 1.00 89.06 157 ALA A C 1
ATOM 1119 O O . ALA A 1 157 ? -2.655 11.224 -6.780 1.00 89.06 157 ALA A O 1
ATOM 1120 N N . LEU A 1 158 ? -3.062 9.015 -6.924 1.00 90.69 158 LEU A N 1
ATOM 1121 C CA . LEU A 1 158 ? -2.103 8.600 -5.899 1.00 90.69 158 LEU A CA 1
ATOM 1122 C C . LEU A 1 158 ? -0.662 8.523 -6.421 1.00 90.69 158 LEU A C 1
ATOM 1124 O O . LEU A 1 158 ? 0.254 8.771 -5.644 1.00 90.69 158 LEU A O 1
ATOM 1128 N N . LEU A 1 159 ? -0.458 8.266 -7.717 1.00 89.44 159 LEU A N 1
ATOM 1129 C CA . LEU A 1 159 ? 0.859 8.307 -8.363 1.00 89.44 159 LEU A CA 1
ATOM 1130 C C . LEU A 1 159 ? 1.394 9.733 -8.555 1.00 89.44 159 LEU A C 1
ATOM 1132 O O . LEU A 1 159 ? 2.599 9.915 -8.678 1.00 89.44 159 LEU A O 1
ATOM 1136 N N . GLY A 1 160 ? 0.525 10.748 -8.591 1.00 84.62 160 GLY A N 1
ATOM 1137 C CA . GLY A 1 160 ? 0.913 12.159 -8.724 1.00 84.62 160 GLY A CA 1
ATOM 1138 C C . GLY A 1 160 ? 2.005 12.636 -7.747 1.00 84.62 160 GLY A C 1
ATOM 1139 O O . GLY A 1 160 ? 2.983 13.216 -8.208 1.00 84.62 160 GLY A O 1
ATOM 1140 N N . PRO A 1 161 ? 1.863 12.424 -6.425 1.00 85.25 161 PRO A N 1
ATOM 1141 C CA . PRO A 1 161 ? 2.867 12.820 -5.432 1.00 85.25 161 PRO A CA 1
ATOM 1142 C C . PRO A 1 161 ? 4.062 11.862 -5.285 1.00 85.25 161 PRO A C 1
ATOM 1144 O O . PRO A 1 161 ? 4.980 12.202 -4.547 1.00 85.25 161 PRO A O 1
ATOM 1147 N N . LEU A 1 162 ? 4.044 10.675 -5.903 1.00 89.50 162 LEU A N 1
ATOM 1148 C CA . LEU A 1 162 ? 5.096 9.670 -5.725 1.00 89.50 162 LEU A CA 1
ATOM 1149 C C . LEU A 1 162 ? 6.372 10.092 -6.467 1.00 89.50 162 LEU A C 1
ATOM 1151 O O . LEU A 1 162 ? 6.321 10.417 -7.654 1.00 89.50 162 LEU A O 1
ATOM 1155 N N . GLY A 1 163 ? 7.520 10.069 -5.787 1.00 84.56 163 GLY A N 1
ATOM 1156 C CA . GLY A 1 163 ? 8.813 10.313 -6.420 1.00 84.56 163 GLY A CA 1
ATOM 1157 C C . GLY A 1 163 ? 9.276 9.130 -7.275 1.00 84.56 163 GLY A C 1
ATOM 1158 O O . GLY A 1 163 ? 8.965 7.974 -6.992 1.00 84.56 163 GLY A O 1
ATOM 1159 N N . ARG A 1 164 ? 10.089 9.400 -8.306 1.00 83.94 164 ARG A N 1
ATOM 1160 C CA . ARG A 1 164 ? 10.675 8.356 -9.170 1.00 83.94 164 ARG A CA 1
ATOM 1161 C C . ARG A 1 164 ? 11.487 7.330 -8.377 1.00 83.94 164 ARG A C 1
ATOM 1163 O O . ARG A 1 164 ? 11.297 6.134 -8.569 1.00 83.94 164 ARG A O 1
ATOM 1170 N N . ASP A 1 165 ? 12.361 7.786 -7.483 1.00 84.56 165 ASP A N 1
ATOM 1171 C CA . ASP A 1 165 ? 13.232 6.896 -6.703 1.00 84.56 165 ASP A CA 1
ATOM 1172 C C . ASP A 1 165 ? 12.419 5.988 -5.770 1.00 84.56 165 ASP A C 1
ATOM 1174 O O . ASP A 1 165 ? 12.710 4.800 -5.637 1.00 84.56 165 ASP A O 1
ATOM 1178 N N . GLU A 1 166 ? 11.350 6.527 -5.179 1.00 88.69 166 GLU A N 1
ATOM 1179 C CA . GLU A 1 166 ? 10.422 5.777 -4.332 1.00 88.69 166 GLU A CA 1
ATOM 1180 C C . GLU A 1 166 ? 9.647 4.731 -5.141 1.00 88.69 166 GLU A C 1
ATOM 1182 O O . GLU A 1 166 ? 9.543 3.582 -4.714 1.00 88.69 166 GLU A O 1
ATOM 1187 N N . ALA A 1 167 ? 9.151 5.095 -6.329 1.00 87.38 167 ALA A N 1
ATOM 1188 C CA . ALA A 1 167 ? 8.480 4.164 -7.232 1.00 87.38 167 ALA A CA 1
ATOM 1189 C C . ALA A 1 167 ? 9.407 3.004 -7.629 1.00 87.38 167 ALA A C 1
ATOM 1191 O O . ALA A 1 167 ? 9.025 1.838 -7.528 1.00 87.38 167 ALA A O 1
ATOM 1192 N N . MET A 1 168 ? 10.654 3.306 -8.005 1.00 84.38 168 MET A N 1
ATOM 1193 C CA . MET A 1 168 ? 11.653 2.289 -8.347 1.00 84.38 168 MET A CA 1
ATOM 1194 C C . MET A 1 168 ? 11.991 1.383 -7.160 1.00 84.38 168 MET A C 1
ATOM 1196 O O . MET A 1 168 ? 12.180 0.179 -7.340 1.00 84.38 168 MET A O 1
ATOM 1200 N N . LEU A 1 169 ? 12.034 1.932 -5.945 1.00 89.19 169 LEU A N 1
ATOM 1201 C CA . LEU A 1 169 ? 12.264 1.152 -4.732 1.00 89.19 169 LEU A CA 1
ATOM 1202 C C . LEU A 1 169 ? 11.104 0.185 -4.444 1.00 89.19 169 LEU A C 1
ATOM 1204 O O . LEU A 1 169 ? 11.349 -0.982 -4.130 1.00 89.19 169 LEU A O 1
ATOM 1208 N N . VAL A 1 170 ? 9.853 0.623 -4.625 1.00 90.88 170 VAL A N 1
ATOM 1209 C CA . VAL A 1 170 ? 8.669 -0.251 -4.531 1.00 90.88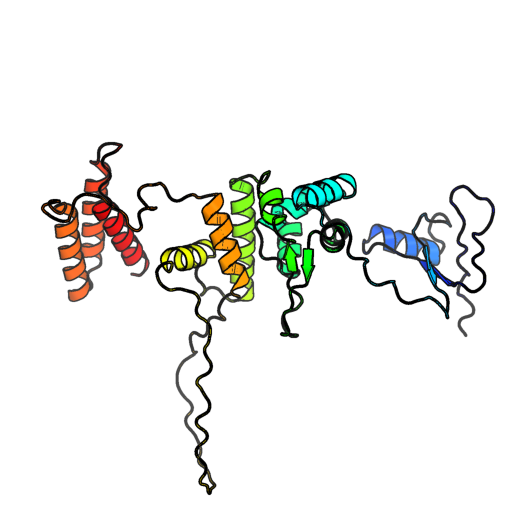 170 VAL A CA 1
ATOM 1210 C C . VAL A 1 170 ? 8.768 -1.404 -5.531 1.00 90.88 170 VAL A C 1
ATOM 1212 O O . VAL A 1 170 ? 8.591 -2.565 -5.147 1.00 90.88 170 VAL A O 1
ATOM 1215 N N . LEU A 1 171 ? 9.105 -1.114 -6.794 1.00 85.56 171 LEU A N 1
ATOM 1216 C CA . LEU A 1 171 ? 9.250 -2.149 -7.820 1.00 85.56 171 LEU A CA 1
ATOM 1217 C C . LEU A 1 171 ? 10.369 -3.138 -7.495 1.00 85.56 171 LEU A C 1
ATOM 1219 O O . LEU A 1 171 ? 10.194 -4.347 -7.660 1.00 85.56 171 LEU A O 1
ATOM 1223 N N . LYS A 1 172 ? 11.507 -2.644 -6.996 1.00 85.88 172 LYS A N 1
ATOM 1224 C CA . LYS A 1 172 ? 12.625 -3.487 -6.567 1.00 85.88 172 LYS A CA 1
ATOM 1225 C C . LYS A 1 172 ? 12.176 -4.494 -5.507 1.00 85.88 172 LYS A C 1
ATOM 1227 O O . LYS A 1 172 ? 12.397 -5.689 -5.678 1.00 85.88 172 LYS A O 1
ATOM 1232 N N . HIS A 1 173 ? 11.482 -4.043 -4.464 1.00 88.94 173 HIS A N 1
ATOM 1233 C CA . HIS A 1 173 ? 10.981 -4.942 -3.422 1.00 88.94 173 HIS A CA 1
ATOM 1234 C C . HIS A 1 173 ? 9.959 -5.954 -3.950 1.00 88.94 173 HIS A C 1
ATOM 1236 O O . HIS A 1 173 ? 9.998 -7.124 -3.566 1.00 88.94 173 HIS A O 1
ATOM 1242 N N . CYS A 1 174 ? 9.075 -5.545 -4.864 1.00 85.25 174 CYS A N 1
ATOM 1243 C CA . CYS A 1 174 ? 8.136 -6.467 -5.509 1.00 85.25 174 CYS A CA 1
ATOM 1244 C C . CYS A 1 174 ? 8.861 -7.532 -6.352 1.00 85.25 174 CYS A C 1
ATOM 1246 O O . CYS A 1 174 ? 8.453 -8.694 -6.348 1.00 85.25 174 CYS A O 1
ATOM 1248 N N . SER A 1 175 ? 9.956 -7.156 -7.019 1.00 78.44 175 SER A N 1
ATOM 1249 C CA . SER A 1 175 ? 10.811 -8.074 -7.787 1.00 78.44 175 SER A CA 1
ATOM 1250 C C . SER A 1 175 ? 11.446 -9.125 -6.879 1.00 78.44 175 SER A C 1
ATOM 1252 O O . SER A 1 175 ? 11.297 -10.321 -7.117 1.00 78.44 175 SER A O 1
ATOM 1254 N N . GLU A 1 176 ? 12.072 -8.681 -5.785 1.00 81.94 176 GLU A N 1
ATOM 1255 C CA . GLU A 1 176 ? 12.707 -9.555 -4.789 1.00 81.94 176 GLU A CA 1
ATOM 1256 C C . GLU A 1 176 ? 11.707 -10.564 -4.198 1.00 81.94 176 GLU A C 1
ATOM 1258 O O . GLU A 1 176 ? 12.051 -11.716 -3.932 1.00 81.94 176 GLU A O 1
ATOM 1263 N N . TYR A 1 177 ? 10.450 -10.155 -4.008 1.00 82.25 177 TYR A N 1
ATOM 1264 C CA . TYR A 1 177 ? 9.389 -11.040 -3.530 1.00 82.25 177 TYR A CA 1
ATOM 1265 C C . TYR A 1 177 ? 9.014 -12.130 -4.536 1.00 82.25 177 TYR A C 1
ATOM 1267 O O . TYR A 1 177 ? 8.819 -13.281 -4.139 1.00 82.25 177 TYR A O 1
ATOM 1275 N N . ILE A 1 178 ? 8.930 -11.790 -5.824 1.00 73.94 178 ILE A N 1
ATOM 1276 C CA . ILE A 1 178 ? 8.658 -12.770 -6.879 1.00 73.94 178 ILE A CA 1
ATOM 1277 C C . ILE A 1 178 ? 9.815 -13.763 -6.980 1.00 73.94 178 ILE A C 1
ATOM 1279 O O . ILE A 1 178 ? 9.567 -14.963 -6.970 1.00 73.94 178 ILE A O 1
ATOM 1283 N N . GLU A 1 179 ? 11.065 -13.294 -6.997 1.00 72.06 179 GLU A N 1
ATOM 1284 C CA . GLU A 1 179 ? 12.250 -14.164 -7.061 1.00 72.06 179 GLU A CA 1
ATOM 1285 C C . GLU A 1 179 ? 12.287 -15.173 -5.902 1.00 72.06 179 GLU A C 1
ATOM 1287 O O . GLU A 1 179 ? 12.614 -16.347 -6.089 1.00 72.06 179 GLU A O 1
ATOM 1292 N N . GLN A 1 180 ? 11.906 -14.738 -4.697 1.00 75.75 180 GLN A N 1
ATOM 1293 C CA . GLN A 1 180 ? 11.834 -15.604 -3.518 1.00 75.75 180 GLN A CA 1
ATOM 1294 C C . GLN A 1 180 ? 10.681 -16.611 -3.580 1.00 75.75 180 GLN A C 1
ATOM 1296 O O . GLN A 1 180 ? 10.818 -17.720 -3.065 1.00 75.75 180 GLN A O 1
ATOM 1301 N N . ARG A 1 181 ? 9.541 -16.235 -4.173 1.00 70.50 181 ARG A N 1
ATOM 1302 C CA . ARG A 1 181 ? 8.321 -17.056 -4.190 1.00 70.50 181 ARG A CA 1
ATOM 1303 C C . ARG A 1 181 ? 8.219 -17.984 -5.404 1.00 70.50 181 ARG A C 1
ATOM 1305 O O . ARG A 1 181 ? 7.651 -19.062 -5.272 1.00 70.50 181 ARG A O 1
ATOM 1312 N N . PHE A 1 182 ? 8.760 -17.578 -6.548 1.00 63.00 182 PHE A N 1
ATOM 1313 C CA . PHE A 1 182 ? 8.635 -18.263 -7.840 1.00 63.00 182 PHE A CA 1
ATOM 1314 C C . PHE A 1 182 ? 9.980 -18.788 -8.385 1.00 63.00 182 PHE A C 1
ATOM 1316 O O . PHE A 1 182 ? 10.001 -19.471 -9.404 1.00 63.00 182 PHE A O 1
ATOM 1323 N N . GLY A 1 183 ? 11.094 -18.548 -7.679 1.00 53.28 183 GLY A N 1
ATOM 1324 C CA . GLY A 1 183 ? 12.418 -19.095 -7.994 1.00 53.28 183 GLY A CA 1
ATOM 1325 C C . GLY A 1 183 ? 13.315 -18.157 -8.812 1.00 53.28 183 GLY A C 1
ATOM 1326 O O . GLY A 1 183 ? 12.858 -17.230 -9.475 1.00 53.28 183 GLY A O 1
ATOM 1327 N N . ARG A 1 184 ? 14.632 -18.425 -8.784 1.00 45.53 184 ARG A N 1
ATOM 1328 C CA . ARG A 1 184 ? 15.709 -17.609 -9.398 1.00 45.53 184 ARG A CA 1
ATOM 1329 C C . ARG A 1 184 ? 15.761 -17.634 -10.942 1.00 45.53 184 ARG A C 1
ATOM 1331 O O . ARG A 1 184 ? 16.785 -17.274 -11.509 1.00 45.53 184 ARG A O 1
ATOM 1338 N N . GLY A 1 185 ? 14.713 -18.112 -11.613 1.00 47.50 185 GLY A N 1
ATOM 1339 C CA . GLY A 1 185 ? 14.702 -18.357 -13.063 1.00 47.50 185 GLY A CA 1
ATOM 1340 C C . GLY A 1 185 ? 13.782 -17.447 -13.882 1.00 47.50 185 GLY A C 1
ATOM 1341 O O . GLY A 1 185 ? 13.747 -17.580 -15.100 1.00 47.50 185 GLY A O 1
ATOM 1342 N N . GLY A 1 186 ? 13.021 -16.552 -13.246 1.00 47.72 186 GLY A N 1
ATOM 1343 C CA . GLY A 1 186 ? 12.177 -15.583 -13.953 1.00 47.72 186 GLY A CA 1
ATOM 1344 C C . GLY A 1 186 ? 12.945 -14.298 -14.295 1.00 47.72 186 GLY A C 1
ATOM 1345 O O . GLY A 1 186 ? 13.782 -13.882 -13.490 1.00 47.72 186 GLY A O 1
ATOM 1346 N N . PRO A 1 187 ? 12.676 -13.635 -15.438 1.00 49.31 187 PRO A N 1
ATOM 1347 C CA . PRO A 1 187 ? 13.263 -12.329 -15.724 1.00 49.31 187 PRO A CA 1
ATOM 1348 C C . PRO A 1 187 ? 12.892 -11.328 -14.622 1.00 49.31 187 PRO A C 1
ATOM 1350 O O . PRO A 1 187 ? 11.783 -11.373 -14.082 1.00 49.31 187 PRO 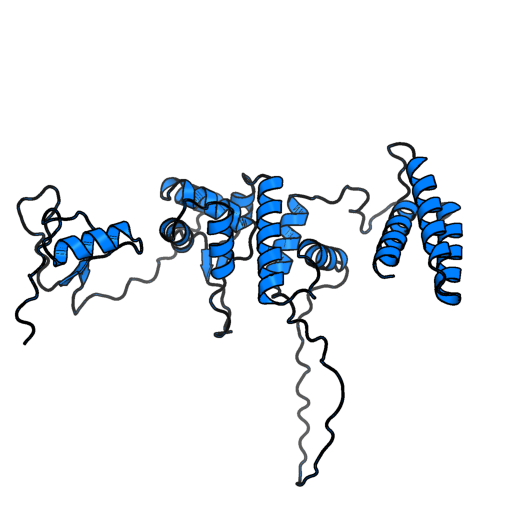A O 1
ATOM 1353 N N . ASN A 1 188 ? 13.810 -10.415 -14.290 1.00 53.47 188 ASN A N 1
ATOM 1354 C CA . ASN A 1 188 ? 13.529 -9.354 -13.324 1.00 53.47 188 ASN A CA 1
ATOM 1355 C C . ASN A 1 188 ? 12.304 -8.523 -13.771 1.00 53.47 188 ASN A C 1
ATOM 1357 O O . ASN A 1 188 ? 11.978 -8.437 -14.955 1.00 53.47 188 ASN A O 1
ATOM 1361 N N . PHE A 1 189 ? 11.592 -7.923 -12.818 1.00 51.19 189 PHE A N 1
ATOM 1362 C CA . PHE A 1 189 ? 10.332 -7.213 -13.071 1.00 51.19 189 PHE A CA 1
ATOM 1363 C C . PHE A 1 189 ? 10.446 -6.111 -14.146 1.00 51.19 189 PHE A C 1
ATOM 1365 O O . PHE A 1 189 ? 9.545 -6.030 -14.980 1.00 51.19 189 PHE A O 1
ATOM 1372 N N . PRO A 1 190 ? 11.546 -5.326 -14.233 1.00 51.62 190 PRO A N 1
ATOM 1373 C CA . PRO A 1 190 ? 11.757 -4.434 -15.369 1.00 51.62 190 PRO A CA 1
ATOM 1374 C C . PRO A 1 190 ? 11.897 -5.151 -16.713 1.00 51.62 190 PRO A C 1
ATOM 1376 O O . PRO A 1 190 ? 11.369 -4.653 -17.696 1.00 51.62 190 PRO A O 1
ATOM 1379 N N . ALA A 1 191 ? 12.551 -6.311 -16.784 1.00 52.47 191 ALA A N 1
ATOM 1380 C CA . ALA A 1 191 ? 12.673 -7.086 -18.017 1.00 52.47 191 ALA A CA 1
ATOM 1381 C C . ALA A 1 191 ? 11.333 -7.690 -18.459 1.00 52.47 191 ALA A C 1
ATOM 1383 O O . ALA A 1 191 ? 11.035 -7.670 -19.647 1.00 52.47 191 ALA A O 1
ATOM 1384 N N . LEU A 1 192 ? 10.495 -8.162 -17.527 1.00 55.59 192 LEU A N 1
ATOM 1385 C CA . LEU A 1 192 ? 9.131 -8.620 -17.840 1.00 55.59 192 LEU A CA 1
ATOM 1386 C C . LEU A 1 192 ? 8.237 -7.472 -18.329 1.00 55.59 192 LEU A C 1
ATOM 1388 O O . LEU A 1 192 ? 7.490 -7.629 -19.290 1.00 55.59 192 LEU A O 1
ATOM 1392 N N . ALA A 1 193 ? 8.342 -6.309 -17.691 1.00 48.97 193 ALA A N 1
ATOM 1393 C CA . ALA A 1 193 ? 7.631 -5.105 -18.096 1.00 48.97 193 ALA A CA 1
ATOM 1394 C C . ALA A 1 193 ? 8.084 -4.587 -19.467 1.00 48.97 193 ALA A C 1
ATOM 1396 O O . ALA A 1 193 ? 7.257 -4.242 -20.303 1.00 48.97 193 ALA A O 1
ATOM 1397 N N . LEU A 1 194 ? 9.398 -4.557 -19.709 1.00 45.84 194 LEU A N 1
ATOM 1398 C CA . LEU A 1 194 ? 9.993 -4.167 -20.987 1.00 45.84 194 LEU A CA 1
ATOM 1399 C C . LEU A 1 194 ? 9.652 -5.165 -22.096 1.00 45.84 194 LEU A C 1
ATOM 1401 O O . LEU A 1 194 ? 9.428 -4.738 -23.222 1.00 45.84 194 LEU A O 1
ATOM 1405 N N . ALA A 1 195 ? 9.552 -6.461 -21.789 1.00 52.44 195 ALA A N 1
ATOM 1406 C CA . ALA A 1 195 ? 9.073 -7.463 -22.737 1.00 52.44 195 ALA A CA 1
ATOM 1407 C C . ALA A 1 195 ? 7.611 -7.199 -23.138 1.00 52.44 195 ALA A C 1
ATOM 1409 O O . ALA A 1 195 ? 7.306 -7.200 -24.324 1.00 52.44 195 ALA A O 1
ATOM 1410 N N . GLN A 1 196 ? 6.730 -6.874 -22.182 1.00 48.22 196 GLN A N 1
ATOM 1411 C CA . GLN A 1 196 ? 5.340 -6.504 -22.489 1.00 48.22 196 GLN A CA 1
ATOM 1412 C C . GLN A 1 196 ? 5.214 -5.170 -23.241 1.00 48.22 196 GLN A C 1
ATOM 1414 O O . GLN A 1 196 ? 4.347 -5.040 -24.100 1.00 48.22 196 GLN A O 1
ATOM 1419 N N . LEU A 1 197 ? 6.076 -4.191 -22.948 1.00 41.62 197 LEU A N 1
ATOM 1420 C CA . LEU A 1 197 ? 6.130 -2.921 -23.682 1.00 41.62 197 LEU A CA 1
ATOM 1421 C C . LEU A 1 197 ? 6.682 -3.104 -25.110 1.00 41.62 197 LEU A C 1
ATOM 1423 O O . LEU A 1 197 ? 6.235 -2.419 -26.026 1.00 41.62 197 LEU A O 1
ATOM 1427 N N 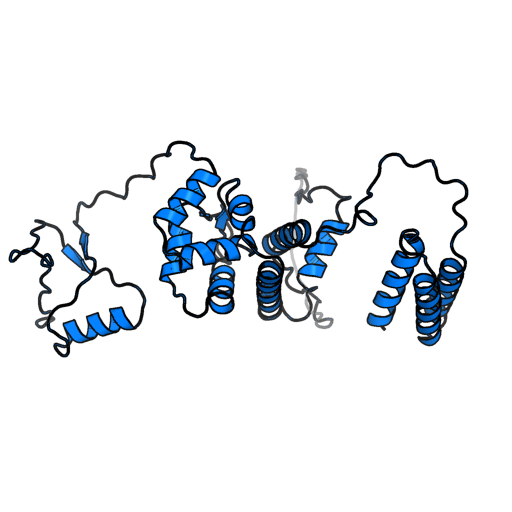. GLY A 1 198 ? 7.621 -4.035 -25.312 1.00 36.56 198 GLY A N 1
ATOM 1428 C CA . GLY A 1 198 ? 8.174 -4.392 -26.624 1.00 36.56 198 GLY A CA 1
ATOM 1429 C C . GLY A 1 198 ? 7.224 -5.219 -27.499 1.00 36.56 198 GLY A C 1
ATOM 1430 O O . GLY A 1 198 ? 7.246 -5.077 -28.719 1.00 36.56 198 GLY A O 1
ATOM 1431 N N . ASP A 1 199 ? 6.341 -6.016 -26.893 1.00 40.84 199 ASP A N 1
ATOM 1432 C CA . ASP A 1 199 ? 5.329 -6.833 -27.586 1.00 40.84 199 ASP A CA 1
ATOM 1433 C C . ASP A 1 199 ? 4.080 -6.047 -28.034 1.00 40.84 199 ASP A C 1
ATOM 1435 O O . ASP A 1 199 ? 3.112 -6.634 -28.527 1.00 40.84 199 ASP A O 1
ATOM 1439 N N . GLY A 1 200 ? 4.105 -4.710 -27.962 1.00 36.56 200 GLY A N 1
ATOM 1440 C CA . GLY A 1 200 ? 3.019 -3.805 -28.371 1.00 36.56 200 GLY A CA 1
ATOM 1441 C C . GLY A 1 200 ? 2.560 -3.893 -29.840 1.00 36.56 200 GLY A C 1
ATOM 1442 O O . GLY A 1 200 ? 1.750 -3.080 -30.272 1.00 36.56 200 GLY A O 1
ATOM 1443 N N . SER A 1 201 ? 3.036 -4.877 -30.610 1.00 36.47 201 SER A N 1
ATOM 1444 C CA . SER A 1 201 ? 2.566 -5.189 -31.968 1.00 36.47 201 SER A CA 1
ATOM 1445 C C . SER A 1 201 ? 1.545 -6.336 -32.039 1.00 36.47 201 SER A C 1
ATOM 1447 O O . SER A 1 201 ? 1.015 -6.588 -33.119 1.00 36.47 201 SER A O 1
ATOM 1449 N N . HIS A 1 202 ? 1.236 -7.036 -30.939 1.00 34.44 202 HIS A N 1
ATOM 1450 C CA . HIS A 1 202 ? 0.210 -8.088 -30.931 1.00 34.44 202 HIS A CA 1
ATOM 1451 C C . HIS A 1 202 ? -0.818 -7.824 -29.826 1.00 34.44 202 HIS A C 1
ATOM 1453 O O . HIS A 1 202 ? -0.502 -7.817 -28.642 1.00 34.44 202 HIS A O 1
ATOM 1459 N N . GLY A 1 203 ? -2.061 -7.560 -30.244 1.00 29.84 203 GLY A N 1
ATOM 1460 C CA . GLY A 1 203 ? -3.195 -7.260 -29.368 1.00 29.84 203 GLY A CA 1
ATOM 1461 C C . GLY A 1 203 ? -3.517 -8.363 -28.343 1.00 29.84 203 GLY A C 1
ATOM 1462 O O . GLY A 1 203 ? -2.893 -9.423 -28.343 1.00 29.84 203 GLY A O 1
ATOM 1463 N N . PRO A 1 204 ? -4.507 -8.128 -27.460 1.00 28.94 204 PRO A N 1
ATOM 1464 C CA . PRO A 1 204 ? -4.740 -8.948 -26.275 1.00 28.94 204 PRO A CA 1
ATOM 1465 C C . PRO A 1 204 ? -4.918 -10.426 -26.635 1.00 28.94 204 PRO A C 1
ATOM 1467 O O . PRO A 1 204 ? -5.845 -10.797 -27.360 1.00 28.94 204 PRO A O 1
ATOM 1470 N N . PHE A 1 205 ? -4.039 -11.271 -26.092 1.00 30.61 205 PHE A N 1
ATOM 1471 C CA . PHE A 1 205 ? -4.185 -12.722 -26.115 1.00 30.61 205 PHE A CA 1
ATOM 1472 C C . PHE A 1 205 ? -5.396 -13.112 -25.261 1.00 30.61 205 PHE A C 1
ATOM 1474 O O . PHE A 1 205 ? -5.299 -13.357 -24.060 1.00 30.61 205 PHE A O 1
ATOM 1481 N N . PHE A 1 206 ? -6.563 -13.177 -25.892 1.00 29.94 206 PHE A N 1
ATOM 1482 C CA . PHE A 1 206 ? -7.670 -13.965 -25.374 1.00 29.94 206 PHE A CA 1
ATOM 1483 C C . PHE A 1 206 ? -7.334 -15.446 -25.598 1.00 29.94 206 PHE A C 1
ATOM 1485 O O . PHE A 1 206 ? -7.074 -15.828 -26.742 1.00 29.94 206 PHE A O 1
ATOM 1492 N N . PRO A 1 207 ? -7.362 -16.314 -24.572 1.00 31.31 207 PRO A N 1
ATOM 1493 C CA . PRO A 1 207 ? -7.363 -17.745 -24.811 1.00 31.31 207 PRO A CA 1
ATOM 1494 C C . PRO A 1 207 ? -8.728 -18.097 -25.413 1.00 31.31 207 PRO A C 1
ATOM 1496 O O . PRO A 1 207 ? -9.718 -18.258 -24.703 1.00 31.31 207 PRO A O 1
ATOM 1499 N N . HIS A 1 208 ? -8.807 -18.154 -26.742 1.00 28.56 208 HIS A N 1
ATOM 1500 C CA . HIS A 1 208 ? -9.933 -18.788 -27.412 1.00 28.56 208 HIS A CA 1
ATOM 1501 C C . HIS A 1 208 ? -9.793 -20.295 -27.178 1.00 28.56 208 HIS A C 1
ATOM 1503 O O . HIS A 1 208 ? -8.937 -20.951 -27.770 1.00 28.56 208 HIS A O 1
ATOM 1509 N N . GLY A 1 209 ? -10.617 -20.828 -26.273 1.00 29.69 209 GLY A N 1
ATOM 1510 C CA . GLY A 1 209 ? -10.987 -22.236 -26.320 1.00 29.69 209 GLY A CA 1
ATOM 1511 C C . GLY A 1 209 ? -11.548 -22.519 -27.710 1.00 29.69 209 GLY A C 1
ATOM 1512 O O . GLY A 1 209 ? -12.410 -21.779 -28.190 1.00 29.69 209 GLY A O 1
ATOM 1513 N N . GLY A 1 210 ? -10.980 -23.514 -28.389 1.00 28.84 210 GLY A N 1
ATOM 1514 C CA . GLY A 1 210 ? -11.443 -23.932 -29.708 1.00 28.84 210 GLY A CA 1
ATOM 1515 C C . GLY A 1 210 ? -12.923 -24.332 -29.666 1.00 28.84 210 GLY A C 1
ATOM 1516 O O . GLY A 1 210 ? -13.391 -24.788 -28.622 1.00 28.84 210 GLY A O 1
ATOM 1517 N N . PRO A 1 211 ? -13.671 -24.135 -30.763 1.00 37.03 211 PRO A N 1
ATOM 1518 C CA . PRO A 1 211 ? -15.071 -24.513 -30.813 1.00 37.03 211 PRO A CA 1
ATOM 1519 C C . PRO A 1 211 ? -15.205 -26.035 -30.755 1.00 37.03 211 PRO A C 1
ATOM 1521 O O . PRO A 1 211 ? -14.470 -26.759 -31.429 1.00 37.03 211 PRO A O 1
ATOM 1524 N N . ASP A 1 212 ? -16.164 -26.477 -29.949 1.00 33.38 212 ASP A N 1
ATOM 1525 C CA . ASP A 1 212 ? -16.679 -27.837 -29.906 1.00 33.38 212 ASP A CA 1
ATOM 1526 C C . ASP A 1 212 ? -17.020 -28.328 -31.326 1.00 33.38 212 ASP A C 1
ATOM 1528 O O . ASP A 1 212 ? -17.860 -27.749 -32.021 1.00 33.38 212 ASP A O 1
ATOM 1532 N N . ASP A 1 213 ? -16.348 -29.397 -31.758 1.00 34.66 213 ASP A N 1
ATOM 1533 C CA . ASP A 1 213 ? -16.742 -30.208 -32.910 1.00 34.66 213 ASP A CA 1
ATOM 1534 C C . ASP A 1 213 ? -17.737 -31.269 -32.417 1.00 34.66 213 ASP A C 1
ATOM 1536 O O . ASP A 1 213 ? -17.366 -32.344 -31.941 1.00 34.66 213 ASP A O 1
ATOM 1540 N N . ASP A 1 214 ? -19.025 -30.927 -32.473 1.00 33.38 214 ASP A N 1
ATOM 1541 C CA . ASP A 1 214 ? -20.131 -31.868 -32.316 1.00 33.38 214 ASP A CA 1
ATOM 1542 C C . ASP A 1 214 ? -20.249 -32.741 -33.582 1.00 33.38 214 ASP A C 1
ATOM 1544 O O . ASP A 1 214 ? -20.886 -32.371 -34.572 1.00 33.38 214 ASP A O 1
ATOM 1548 N N . GLY A 1 215 ? -19.672 -33.944 -33.534 1.00 29.19 215 GLY A N 1
ATOM 1549 C CA . GLY A 1 215 ? -19.814 -34.987 -34.554 1.00 29.19 215 GLY A CA 1
ATOM 1550 C C . GLY A 1 215 ? -20.063 -36.366 -33.920 1.00 29.19 215 GLY A C 1
ATOM 1551 O O . GLY A 1 215 ? -19.179 -36.874 -33.232 1.00 29.19 215 GLY A O 1
ATOM 1552 N N . PRO A 1 216 ? -21.230 -37.020 -34.110 1.00 36.88 216 PRO A N 1
ATOM 1553 C CA . PRO A 1 216 ? -21.662 -38.094 -33.216 1.00 36.88 216 PRO A CA 1
ATOM 1554 C C . PRO A 1 216 ? -21.495 -39.493 -33.820 1.00 36.88 216 PRO A C 1
ATOM 1556 O O . PRO A 1 216 ? -22.413 -39.938 -34.486 1.00 36.88 216 PRO A O 1
ATOM 1559 N N . PHE A 1 217 ? -20.422 -40.243 -33.537 1.00 28.92 217 PHE A N 1
ATOM 1560 C CA . PHE A 1 217 ? -20.419 -41.720 -33.635 1.00 28.92 217 PHE A CA 1
ATOM 1561 C C . PHE A 1 217 ? -19.351 -42.342 -32.712 1.00 28.92 217 PHE A C 1
ATOM 1563 O O . PHE A 1 217 ? -18.239 -41.840 -32.607 1.00 28.92 217 PHE A O 1
ATOM 1570 N N . GLY A 1 218 ? -19.740 -43.423 -32.019 1.00 26.44 218 GLY A N 1
ATOM 1571 C CA . GLY A 1 218 ? -18.988 -44.163 -30.989 1.00 26.44 218 GLY A CA 1
ATOM 1572 C C . GLY A 1 218 ? -17.710 -44.884 -31.463 1.00 26.44 218 GLY A C 1
ATOM 1573 O O . GLY A 1 218 ? -17.300 -44.719 -32.599 1.00 26.44 218 GLY A O 1
ATOM 1574 N N . VAL A 1 219 ? -17.029 -45.761 -30.716 1.00 28.47 219 VAL A N 1
ATOM 1575 C CA . VAL A 1 219 ? -17.371 -46.632 -29.577 1.00 28.47 219 VAL A CA 1
ATOM 1576 C C . VAL A 1 219 ? -16.097 -47.489 -29.278 1.00 28.47 219 VAL A C 1
ATOM 1578 O O . VAL A 1 219 ? -15.403 -47.830 -30.229 1.00 28.47 219 VAL A O 1
ATOM 1581 N N . HIS A 1 220 ? -15.864 -47.898 -28.010 1.00 29.28 220 HIS A N 1
ATOM 1582 C CA . HIS A 1 220 ? -14.912 -48.938 -27.492 1.00 29.28 220 HIS A CA 1
ATOM 1583 C C . HIS A 1 220 ? -13.388 -48.719 -27.705 1.00 29.28 220 HIS A C 1
ATOM 1585 O O . HIS A 1 220 ? -12.979 -48.178 -28.715 1.00 29.28 220 HIS A O 1
ATOM 1591 N N . GLY A 1 221 ? -12.439 -49.129 -26.852 1.00 25.52 221 GLY A N 1
ATOM 1592 C CA . GLY A 1 221 ? -12.359 -49.907 -25.607 1.00 25.52 221 GLY A CA 1
ATOM 1593 C C . GLY A 1 221 ? -10.870 -49.946 -25.169 1.00 25.52 221 GLY A C 1
ATOM 1594 O O . GLY A 1 221 ? -9.995 -49.811 -26.013 1.00 25.52 221 GLY A O 1
ATOM 1595 N N . ALA A 1 222 ? -10.593 -49.904 -23.863 1.00 29.48 222 ALA A N 1
ATOM 1596 C CA . ALA A 1 222 ? -9.860 -50.909 -23.068 1.00 29.48 222 ALA A CA 1
ATOM 1597 C C . ALA A 1 222 ? -8.345 -51.151 -23.334 1.00 29.48 222 ALA A C 1
ATOM 1599 O O . ALA A 1 222 ? -7.923 -51.463 -24.440 1.00 29.48 222 ALA A O 1
ATOM 1600 N N . ASP A 1 223 ? -7.617 -51.138 -22.206 1.00 27.67 223 ASP A N 1
ATOM 1601 C CA . ASP A 1 223 ? -6.382 -51.862 -21.846 1.00 27.67 223 ASP A CA 1
ATOM 1602 C C . ASP A 1 223 ? -4.981 -51.344 -22.248 1.00 27.67 223 ASP A C 1
ATOM 1604 O O . ASP A 1 223 ? -4.521 -51.485 -23.373 1.00 27.67 223 ASP A O 1
ATOM 1608 N N . GLY A 1 224 ? -4.280 -50.835 -21.218 1.00 27.14 224 GLY A N 1
ATOM 1609 C CA . GLY A 1 224 ? -2.980 -51.317 -20.712 1.00 27.14 224 GLY A CA 1
ATOM 1610 C C . GLY A 1 224 ? -1.734 -51.276 -21.605 1.00 27.14 224 GLY A C 1
ATOM 1611 O O . GLY A 1 224 ? -1.636 -52.048 -22.547 1.00 27.14 224 GLY A O 1
ATOM 1612 N N . MET A 1 225 ? -0.699 -50.527 -21.194 1.00 25.97 225 MET A N 1
ATOM 1613 C CA . MET A 1 225 ? 0.547 -51.111 -20.664 1.00 25.97 225 MET A CA 1
ATOM 1614 C C . MET A 1 225 ? 1.532 -50.047 -20.144 1.00 25.97 225 MET A C 1
ATOM 1616 O O . MET A 1 225 ? 1.397 -48.853 -20.379 1.00 25.97 225 MET A O 1
ATOM 1620 N N . ASP A 1 226 ? 2.485 -50.580 -19.395 1.00 27.73 226 ASP A N 1
ATOM 1621 C CA . ASP A 1 226 ? 3.437 -50.045 -18.431 1.00 27.73 226 ASP A CA 1
ATOM 1622 C C . ASP A 1 226 ? 4.678 -49.318 -19.004 1.00 27.73 226 ASP A C 1
ATOM 1624 O O . ASP A 1 226 ? 5.072 -49.530 -20.149 1.00 27.73 226 ASP A O 1
ATOM 1628 N N . ALA A 1 227 ? 5.328 -48.588 -18.090 1.00 31.92 227 ALA A N 1
ATOM 1629 C CA . ALA A 1 227 ? 6.759 -48.288 -17.963 1.00 31.92 227 ALA A CA 1
ATOM 1630 C C . ALA A 1 227 ? 7.502 -47.414 -18.996 1.00 31.92 227 ALA A C 1
ATOM 1632 O O . ALA A 1 227 ? 7.688 -47.756 -20.162 1.00 31.92 227 ALA A O 1
ATOM 1633 N N . GLY A 1 228 ? 8.115 -46.349 -18.464 1.00 26.58 228 GLY A N 1
ATOM 1634 C CA . GLY A 1 228 ? 9.188 -45.598 -19.111 1.00 26.58 228 GLY A CA 1
ATOM 1635 C C . GLY A 1 228 ? 9.656 -44.392 -18.296 1.00 26.58 228 GLY A C 1
ATOM 1636 O O . GLY A 1 228 ? 9.543 -43.265 -18.763 1.00 26.58 228 GLY A O 1
ATOM 1637 N N . GLU A 1 229 ? 10.159 -44.613 -17.076 1.00 38.78 229 GLU A N 1
ATOM 1638 C CA . GLU A 1 229 ? 11.010 -43.632 -16.386 1.00 38.78 229 GLU A CA 1
ATOM 1639 C C . GLU A 1 229 ? 12.217 -43.292 -17.273 1.00 38.78 229 GLU A C 1
ATOM 1641 O O . GLU A 1 229 ? 12.920 -44.204 -17.714 1.00 38.78 229 GLU A O 1
ATOM 1646 N N . ASN A 1 230 ? 12.430 -41.996 -17.532 1.00 29.84 230 ASN A N 1
ATOM 1647 C CA . ASN A 1 230 ? 13.710 -41.266 -17.567 1.00 29.84 230 ASN A CA 1
ATOM 1648 C C . ASN A 1 230 ? 13.599 -40.037 -18.484 1.00 29.84 230 ASN A C 1
ATOM 1650 O O . ASN A 1 230 ? 13.476 -40.188 -19.696 1.00 29.84 230 ASN A O 1
ATOM 1654 N N . GLY A 1 231 ? 13.766 -38.834 -17.925 1.00 26.52 231 GLY A N 1
ATOM 1655 C CA . GLY A 1 231 ? 14.185 -37.671 -18.712 1.00 26.52 231 GLY A CA 1
ATOM 1656 C C . GLY A 1 231 ? 13.560 -36.340 -18.306 1.00 26.52 231 GLY A C 1
ATOM 1657 O O . GLY A 1 231 ? 12.418 -36.078 -18.642 1.00 26.52 231 GLY A O 1
ATOM 1658 N N . GLU A 1 232 ? 14.402 -35.497 -17.703 1.00 29.48 232 GLU A N 1
ATOM 1659 C CA . GLU A 1 232 ? 14.331 -34.027 -17.638 1.00 29.48 232 GLU A CA 1
ATOM 1660 C C . GLU A 1 232 ? 13.526 -33.383 -16.486 1.00 29.48 232 GLU A C 1
ATOM 1662 O O . GLU A 1 232 ? 12.307 -33.529 -16.397 1.00 29.48 232 GLU A O 1
ATOM 1667 N N . PRO A 1 233 ? 14.179 -32.593 -15.602 1.00 33.56 233 PRO A N 1
ATOM 1668 C CA . PRO A 1 233 ? 13.466 -31.616 -14.795 1.00 33.56 233 PRO A CA 1
ATOM 1669 C C . PRO A 1 233 ? 13.001 -30.504 -15.739 1.00 33.56 233 PRO A C 1
ATOM 1671 O O . PRO A 1 233 ? 13.783 -29.635 -16.126 1.00 33.56 233 PRO A O 1
ATOM 1674 N N . GLY A 1 234 ? 11.735 -30.582 -16.146 1.00 29.41 234 GLY A N 1
ATOM 1675 C CA . GLY A 1 234 ? 11.078 -29.564 -16.952 1.00 29.41 234 GLY A CA 1
ATOM 1676 C C . GLY A 1 234 ? 11.273 -28.181 -16.339 1.00 29.41 234 GLY A C 1
ATOM 1677 O O . GLY A 1 234 ? 11.031 -27.962 -15.150 1.00 29.41 234 GLY A O 1
ATOM 1678 N N . ALA A 1 235 ? 11.739 -27.260 -17.175 1.00 33.72 235 ALA A N 1
ATOM 1679 C CA . ALA A 1 235 ? 11.862 -25.837 -16.919 1.00 33.72 235 ALA A CA 1
ATOM 1680 C C . ALA A 1 235 ? 10.480 -25.163 -16.814 1.00 33.72 235 ALA A C 1
ATOM 1682 O O . ALA A 1 235 ? 10.203 -24.181 -17.496 1.00 33.72 235 ALA A O 1
ATOM 1683 N N . ASP A 1 236 ? 9.616 -25.665 -15.935 1.00 32.56 236 ASP A N 1
ATOM 1684 C CA . ASP A 1 236 ? 8.364 -25.011 -15.575 1.00 32.56 236 ASP A CA 1
ATOM 1685 C C . ASP A 1 236 ? 8.654 -24.004 -14.461 1.00 32.56 236 ASP A C 1
ATOM 1687 O O . ASP A 1 236 ? 8.292 -24.164 -13.295 1.00 32.56 236 ASP A O 1
ATOM 1691 N N . GLY A 1 237 ? 9.364 -22.936 -14.831 1.00 40.12 237 GLY A N 1
ATOM 1692 C CA . GLY A 1 237 ? 9.355 -21.714 -14.042 1.00 40.12 237 GLY A CA 1
ATOM 1693 C C . GLY A 1 237 ? 7.909 -21.236 -13.957 1.00 40.12 237 GLY A C 1
ATOM 1694 O O . GLY A 1 237 ? 7.351 -20.783 -14.955 1.00 40.12 237 GLY A O 1
ATOM 1695 N N . GLN A 1 238 ? 7.287 -21.388 -12.786 1.00 44.75 238 GLN A N 1
ATOM 1696 C CA . GLN A 1 238 ? 5.930 -20.928 -12.497 1.00 44.75 238 GLN A CA 1
ATOM 1697 C C . GLN A 1 238 ? 5.791 -19.473 -12.980 1.00 44.75 238 GLN A C 1
ATOM 1699 O O . GLN A 1 238 ? 6.368 -18.558 -12.388 1.00 44.75 238 GLN A O 1
ATOM 1704 N N . ARG A 1 239 ? 5.081 -19.270 -14.101 1.00 53.06 239 ARG A N 1
ATOM 1705 C CA . ARG A 1 239 ? 4.961 -17.959 -14.756 1.00 53.06 239 ARG A CA 1
ATOM 1706 C C . ARG A 1 239 ? 4.444 -16.924 -13.758 1.00 53.06 239 ARG A C 1
ATOM 1708 O O . ARG A 1 239 ? 3.467 -17.173 -13.052 1.00 53.06 239 ARG A O 1
ATOM 1715 N N . VAL A 1 240 ? 5.107 -15.768 -13.710 1.00 55.75 240 VAL A N 1
ATOM 1716 C CA . VAL A 1 240 ? 4.727 -14.654 -12.832 1.00 55.75 240 VAL A CA 1
ATOM 1717 C C . VAL A 1 240 ? 3.272 -14.261 -13.127 1.00 55.75 240 VAL A C 1
ATOM 1719 O O . VAL A 1 240 ? 2.921 -14.130 -14.303 1.00 55.75 240 VAL A O 1
ATOM 1722 N N . PRO A 1 241 ? 2.409 -14.068 -12.111 1.00 63.88 241 PRO A N 1
ATOM 1723 C CA . PRO A 1 241 ? 1.013 -13.724 -12.361 1.00 63.88 241 PRO A CA 1
ATOM 1724 C C . PRO A 1 241 ? 0.879 -12.419 -13.165 1.00 63.88 241 PRO A C 1
ATOM 1726 O O . PRO A 1 241 ? 1.496 -11.412 -12.819 1.00 63.88 241 PRO A O 1
ATOM 1729 N N . HIS A 1 242 ? 0.028 -12.426 -14.198 1.00 60.31 242 HIS A N 1
ATOM 1730 C CA . HIS A 1 242 ? -0.221 -11.308 -15.127 1.00 60.31 242 HIS A CA 1
ATOM 1731 C C . HIS A 1 242 ? -0.366 -9.915 -14.469 1.00 60.31 242 HIS A C 1
ATOM 1733 O O . HIS A 1 242 ? 0.254 -8.972 -14.964 1.00 60.31 242 HIS A O 1
ATOM 1739 N N . PRO A 1 243 ? -1.067 -9.754 -13.323 1.00 67.69 243 PRO A N 1
ATOM 1740 C CA . PRO A 1 243 ? -1.224 -8.439 -12.693 1.00 67.69 243 PRO A CA 1
ATOM 1741 C C . PRO A 1 243 ? 0.086 -7.818 -12.188 1.00 67.69 243 PRO A C 1
ATOM 1743 O O . PRO A 1 243 ? 0.166 -6.606 -12.008 1.00 67.69 243 PRO A O 1
ATOM 1746 N N . PHE A 1 244 ? 1.126 -8.623 -11.935 1.00 62.84 244 PHE A N 1
ATOM 1747 C CA . PHE A 1 244 ? 2.437 -8.084 -11.575 1.00 62.84 244 PHE A CA 1
ATOM 1748 C C . PHE A 1 244 ? 3.073 -7.355 -12.763 1.00 62.84 244 PHE A C 1
ATOM 1750 O O . PHE A 1 244 ? 3.583 -6.252 -12.588 1.00 62.84 244 PHE A O 1
ATOM 1757 N N . ALA A 1 245 ? 3.014 -7.943 -13.959 1.00 63.78 245 ALA A N 1
ATOM 1758 C CA . ALA A 1 245 ? 3.656 -7.398 -15.151 1.00 63.78 245 ALA A CA 1
ATOM 1759 C C . ALA A 1 245 ? 2.970 -6.116 -15.664 1.00 63.78 245 ALA A C 1
ATOM 1761 O O . ALA A 1 245 ? 3.655 -5.155 -16.005 1.00 63.78 245 ALA A O 1
ATOM 1762 N N . GLU A 1 246 ? 1.637 -6.034 -15.607 1.00 69.44 246 GLU A N 1
ATOM 1763 C CA . GLU A 1 246 ? 0.907 -4.819 -16.012 1.00 69.44 246 GLU A CA 1
ATOM 1764 C C . GLU A 1 246 ? 1.232 -3.613 -15.122 1.00 69.44 246 GLU A C 1
ATOM 1766 O O . GLU A 1 246 ? 1.454 -2.500 -15.606 1.00 69.44 246 GLU A O 1
ATOM 1771 N N . VAL A 1 247 ? 1.285 -3.826 -13.802 1.00 70.62 247 VAL A N 1
ATOM 1772 C CA . VAL A 1 247 ? 1.651 -2.761 -12.860 1.00 70.62 247 VAL A CA 1
ATOM 1773 C C . VAL A 1 247 ? 3.097 -2.328 -13.091 1.00 70.62 247 VAL A C 1
ATOM 1775 O O . VAL A 1 247 ? 3.392 -1.134 -13.048 1.00 70.62 247 VAL A O 1
ATOM 1778 N N . ALA A 1 248 ? 3.982 -3.275 -13.405 1.00 64.31 248 ALA A N 1
ATOM 1779 C CA . ALA A 1 248 ? 5.364 -2.998 -13.765 1.00 64.31 248 ALA A CA 1
ATOM 1780 C C . ALA A 1 248 ? 5.491 -2.063 -14.961 1.00 64.31 248 ALA A C 1
ATOM 1782 O O . ALA A 1 248 ? 6.145 -1.023 -14.869 1.00 64.31 248 ALA A O 1
ATOM 1783 N N . ALA A 1 249 ? 4.840 -2.435 -16.064 1.00 64.31 249 ALA A N 1
ATOM 1784 C CA . ALA A 1 249 ? 4.878 -1.701 -17.316 1.00 64.31 249 ALA A CA 1
ATOM 1785 C C . ALA A 1 249 ? 4.380 -0.271 -17.115 1.00 64.31 249 ALA A C 1
ATOM 1787 O O . ALA A 1 249 ? 5.066 0.677 -17.482 1.00 64.31 249 ALA A O 1
ATOM 1788 N N . ARG A 1 250 ? 3.252 -0.103 -16.421 1.00 72.38 250 ARG A N 1
ATOM 1789 C CA . ARG A 1 250 ? 2.620 1.205 -16.214 1.00 72.38 250 ARG A CA 1
ATOM 1790 C C . ARG A 1 250 ? 3.403 2.127 -15.277 1.00 72.38 250 ARG A C 1
ATOM 1792 O O . ARG A 1 250 ? 3.421 3.342 -15.476 1.00 72.38 250 ARG A O 1
ATOM 1799 N N . VAL A 1 251 ? 4.063 1.579 -14.254 1.00 72.38 251 VAL A N 1
ATOM 1800 C CA . VAL A 1 251 ? 4.953 2.369 -13.386 1.00 72.38 251 VAL A CA 1
ATOM 1801 C C . VAL A 1 251 ? 6.210 2.781 -14.154 1.00 72.38 251 VAL A C 1
ATOM 1803 O O . VAL A 1 251 ? 6.615 3.941 -14.072 1.00 72.38 251 VAL A O 1
ATOM 1806 N N . LEU A 1 252 ? 6.804 1.877 -14.937 1.00 69.38 252 LEU A N 1
ATOM 1807 C CA . LEU A 1 252 ? 7.980 2.198 -15.746 1.00 69.38 252 LEU A CA 1
ATOM 1808 C C . LEU A 1 252 ? 7.660 3.209 -16.846 1.00 69.38 252 LEU A C 1
ATOM 1810 O O . LEU A 1 252 ? 8.375 4.193 -16.956 1.00 69.38 252 LEU A O 1
ATOM 1814 N N . GLU A 1 253 ? 6.558 3.061 -17.574 1.00 73.50 253 GLU A N 1
ATOM 1815 C CA . GLU A 1 253 ? 6.122 4.027 -18.591 1.00 73.50 253 GLU A CA 1
ATOM 1816 C C . GLU A 1 253 ? 6.015 5.452 -18.019 1.00 73.50 253 GLU A C 1
ATOM 1818 O O . GLU A 1 253 ? 6.448 6.423 -18.638 1.00 73.50 253 GLU A O 1
ATOM 1823 N N . ARG A 1 254 ? 5.503 5.586 -16.789 1.00 76.12 254 ARG A N 1
ATOM 1824 C CA . ARG A 1 254 ? 5.319 6.891 -16.143 1.00 76.12 254 ARG A CA 1
ATOM 1825 C C . ARG A 1 254 ? 6.605 7.502 -15.583 1.00 76.12 254 ARG A C 1
ATOM 1827 O O . ARG A 1 254 ? 6.781 8.716 -15.668 1.00 76.12 254 ARG A O 1
ATOM 1834 N N . PHE A 1 255 ? 7.458 6.707 -14.938 1.00 73.44 255 PHE A N 1
ATOM 1835 C CA . PHE A 1 255 ? 8.638 7.205 -14.206 1.00 73.44 255 PHE A CA 1
ATOM 1836 C C . PHE A 1 255 ? 9.961 7.027 -14.960 1.00 73.44 255 PHE A C 1
ATOM 1838 O O . PHE A 1 255 ? 10.989 7.578 -14.558 1.00 73.44 255 PHE A O 1
ATOM 1845 N N . MET A 1 256 ? 9.928 6.275 -16.052 1.00 66.69 256 MET A N 1
ATOM 1846 C CA . MET A 1 256 ? 11.005 6.040 -17.004 1.00 66.69 256 MET A CA 1
ATOM 1847 C C . MET A 1 256 ? 10.444 6.214 -18.425 1.00 66.69 256 MET A C 1
ATOM 1849 O O . MET A 1 256 ? 10.456 5.247 -19.189 1.00 66.69 256 MET A O 1
ATOM 1853 N N . PRO A 1 257 ? 9.932 7.408 -18.797 1.00 60.31 257 PRO A N 1
ATOM 1854 C CA . PRO A 1 257 ? 9.504 7.630 -20.169 1.00 60.31 257 PRO A CA 1
ATOM 1855 C C . PRO A 1 257 ? 10.691 7.328 -21.083 1.00 60.31 257 PRO A C 1
ATOM 1857 O O . PRO A 1 257 ? 11.796 7.844 -20.872 1.00 60.31 257 PRO A O 1
ATOM 1860 N N . LEU A 1 258 ? 10.478 6.429 -22.042 1.00 47.16 258 LEU A N 1
ATOM 1861 C CA . LEU A 1 258 ? 11.483 6.116 -23.045 1.00 47.16 258 LEU A CA 1
ATOM 1862 C C . LEU A 1 258 ? 11.880 7.438 -23.725 1.00 47.16 258 LEU A C 1
ATOM 1864 O O . LEU A 1 258 ? 10.989 8.203 -24.101 1.00 47.16 258 LEU A O 1
ATOM 1868 N N . PRO A 1 259 ? 13.183 7.761 -23.833 1.00 47.62 259 PRO A N 1
ATOM 1869 C CA . PRO A 1 259 ? 13.618 8.933 -24.585 1.00 47.62 259 PRO A CA 1
ATOM 1870 C C . PRO A 1 259 ? 12.971 8.921 -25.976 1.00 47.62 259 PRO A C 1
ATOM 1872 O O . PRO A 1 259 ? 12.875 7.846 -26.560 1.00 47.62 259 PRO A O 1
ATOM 1875 N N . GLU A 1 260 ? 12.548 10.075 -26.506 1.00 46.12 260 GLU A N 1
ATOM 1876 C CA . GLU A 1 260 ? 11.757 10.173 -27.756 1.00 46.12 260 GLU A CA 1
ATOM 1877 C C . GLU A 1 260 ? 12.369 9.388 -28.936 1.00 46.12 260 GLU A C 1
ATOM 1879 O O . GLU A 1 260 ? 11.664 8.821 -29.762 1.00 46.12 260 GLU A O 1
ATOM 1884 N N . GLN A 1 261 ? 13.696 9.239 -28.952 1.00 43.84 261 GLN A N 1
ATOM 1885 C CA . GLN A 1 261 ? 14.447 8.399 -29.897 1.00 43.84 261 GLN A CA 1
ATOM 1886 C C . GLN A 1 261 ? 14.104 6.889 -29.866 1.00 43.84 261 GLN A C 1
ATOM 1888 O O . GLN A 1 261 ? 14.578 6.139 -30.715 1.00 43.84 261 GLN A O 1
ATOM 1893 N N . PHE A 1 262 ? 13.320 6.431 -28.888 1.00 38.56 262 PHE A N 1
ATOM 1894 C CA . PHE A 1 262 ? 12.840 5.056 -28.725 1.00 38.56 262 PHE A CA 1
ATOM 1895 C C . PHE A 1 262 ? 11.305 4.947 -28.791 1.00 38.56 262 PHE A C 1
ATOM 1897 O O . PHE A 1 262 ? 10.785 3.841 -28.662 1.00 38.56 262 PHE A O 1
ATOM 1904 N N . THR A 1 263 ? 10.572 6.058 -28.959 1.00 42.53 263 THR A N 1
ATOM 1905 C CA . THR A 1 263 ? 9.094 6.071 -28.975 1.00 42.53 263 THR A CA 1
ATOM 1906 C C . THR A 1 263 ? 8.479 6.019 -30.376 1.00 42.53 263 THR A C 1
ATOM 1908 O O . THR A 1 263 ? 7.257 5.975 -30.491 1.00 42.53 263 THR A O 1
ATOM 1911 N N . ASP A 1 264 ? 9.281 5.971 -31.441 1.00 43.84 264 ASP A N 1
ATOM 1912 C CA . ASP A 1 264 ? 8.761 5.952 -32.812 1.00 43.84 264 ASP A CA 1
ATOM 1913 C C . ASP A 1 264 ? 8.461 4.533 -33.313 1.00 43.84 264 ASP A C 1
ATOM 1915 O O . ASP A 1 264 ? 9.247 3.892 -34.013 1.00 43.84 264 ASP A O 1
ATOM 1919 N N . GLY A 1 265 ? 7.250 4.080 -32.989 1.00 44.62 265 GLY A N 1
ATOM 1920 C CA . GLY A 1 265 ? 6.463 3.204 -33.848 1.00 44.62 265 GLY A CA 1
ATOM 1921 C C . GLY A 1 265 ? 5.579 4.050 -34.771 1.00 44.62 265 GLY A C 1
ATOM 1922 O O . GLY A 1 265 ? 4.473 4.411 -34.395 1.00 44.62 265 GLY A O 1
ATOM 1923 N N . ASP A 1 266 ? 6.097 4.347 -35.965 1.00 39.28 266 ASP A N 1
ATOM 1924 C CA . ASP A 1 266 ? 5.373 4.685 -37.203 1.00 39.28 266 ASP A CA 1
ATOM 1925 C C . ASP A 1 266 ? 4.380 5.874 -37.204 1.00 39.28 266 ASP A C 1
ATOM 1927 O O . ASP A 1 266 ? 3.200 5.708 -36.908 1.00 39.28 266 ASP A O 1
ATOM 1931 N N . THR A 1 267 ? 4.805 7.055 -37.692 1.00 39.88 267 THR A N 1
ATOM 1932 C CA . THR A 1 267 ? 4.156 7.704 -38.862 1.00 39.88 267 THR A CA 1
ATOM 1933 C C . THR A 1 267 ? 5.006 8.848 -39.456 1.00 39.88 267 THR A C 1
ATOM 1935 O O . THR A 1 267 ? 5.131 9.922 -38.875 1.00 39.88 267 THR A O 1
ATOM 1938 N N . GLY A 1 268 ? 5.506 8.675 -40.689 1.00 37.53 268 GLY A N 1
ATOM 1939 C CA . GLY A 1 268 ? 5.644 9.798 -41.638 1.00 37.53 268 GLY A CA 1
ATOM 1940 C C . GLY A 1 268 ? 6.999 10.509 -41.811 1.00 37.53 268 GLY A C 1
ATOM 1941 O O . GLY A 1 268 ? 7.001 11.688 -42.161 1.00 37.53 268 GLY A O 1
ATOM 1942 N N . GLY A 1 269 ? 8.140 9.837 -41.636 1.00 38.56 269 GLY A N 1
ATOM 1943 C CA . GLY A 1 269 ? 9.441 10.327 -42.138 1.00 38.56 269 GLY A CA 1
ATOM 1944 C C . GLY A 1 269 ? 9.690 9.909 -43.601 1.00 38.56 269 GLY A C 1
ATOM 1945 O O . GLY A 1 269 ? 9.170 8.872 -44.012 1.00 38.56 269 GLY A O 1
ATOM 1946 N N . PRO A 1 270 ? 10.449 10.678 -44.414 1.00 39.34 270 PRO A N 1
ATOM 1947 C CA . PRO A 1 270 ? 10.652 10.372 -45.833 1.00 39.34 270 PRO A CA 1
ATOM 1948 C C . PRO A 1 270 ? 11.296 8.985 -46.008 1.00 39.34 270 PRO A C 1
ATOM 1950 O O . PRO A 1 270 ? 12.118 8.576 -45.189 1.00 39.34 270 PRO A O 1
ATOM 1953 N N . GLY A 1 271 ? 10.855 8.268 -47.047 1.00 34.00 271 GLY A N 1
ATOM 1954 C CA . GLY A 1 271 ? 11.048 6.828 -47.255 1.00 34.00 271 GLY A CA 1
ATOM 1955 C C . GLY A 1 271 ? 12.494 6.300 -47.266 1.00 34.00 271 GLY A C 1
ATOM 1956 O O . GLY A 1 271 ? 13.457 7.065 -47.210 1.00 34.00 271 GLY A O 1
ATOM 1957 N N . PRO A 1 272 ? 12.651 4.964 -47.320 1.00 46.62 272 PRO A N 1
ATOM 1958 C CA . PRO A 1 272 ? 13.913 4.273 -47.105 1.00 46.62 272 PRO A CA 1
ATOM 1959 C C . PRO A 1 272 ? 14.741 4.268 -48.390 1.00 46.62 272 PRO A C 1
ATOM 1961 O O . PRO A 1 272 ? 14.841 3.250 -49.062 1.00 46.62 272 PRO A O 1
ATOM 1964 N N . GLU A 1 273 ? 15.332 5.401 -48.748 1.00 42.94 273 GLU A N 1
ATOM 1965 C CA . GLU A 1 273 ? 16.323 5.448 -49.822 1.00 42.94 273 GLU A CA 1
ATOM 1966 C C . GLU A 1 273 ? 17.542 6.239 -49.314 1.00 42.94 273 GLU A C 1
ATOM 1968 O O . GLU A 1 273 ? 17.452 7.427 -49.011 1.00 42.94 273 GLU A O 1
ATOM 1973 N N . ASP A 1 274 ? 18.661 5.524 -49.144 1.00 42.75 274 ASP A N 1
ATOM 1974 C CA . ASP A 1 274 ? 20.012 6.015 -48.822 1.00 42.75 274 ASP A CA 1
ATOM 1975 C C . ASP A 1 274 ? 20.287 6.629 -47.432 1.00 42.75 274 ASP A C 1
ATOM 1977 O O . ASP A 1 274 ? 20.971 7.645 -47.297 1.00 42.75 274 ASP A O 1
ATOM 1981 N N . ARG A 1 275 ? 19.905 5.939 -46.347 1.00 47.31 275 ARG A N 1
ATOM 1982 C CA . ARG A 1 275 ? 20.712 6.019 -45.112 1.00 47.31 275 ARG A CA 1
ATOM 1983 C C . ARG A 1 275 ? 21.849 5.008 -45.223 1.00 47.31 275 ARG A C 1
ATOM 1985 O O . ARG A 1 275 ? 21.639 3.818 -45.020 1.00 47.31 275 ARG A O 1
ATOM 1992 N N . THR A 1 276 ? 23.035 5.481 -45.604 1.00 50.47 276 THR A N 1
ATOM 1993 C CA . THR A 1 276 ? 24.262 4.674 -45.638 1.00 50.47 276 THR A CA 1
ATOM 1994 C C . THR A 1 276 ? 24.473 4.025 -44.275 1.00 50.47 276 THR A C 1
ATOM 1996 O O . THR A 1 276 ? 24.721 4.728 -43.295 1.00 50.47 276 THR A O 1
ATOM 1999 N N . THR A 1 277 ? 24.341 2.703 -44.221 1.00 58.38 277 THR A N 1
ATOM 2000 C CA . THR A 1 277 ? 24.521 1.889 -43.020 1.00 58.38 277 THR A CA 1
ATOM 2001 C C . THR A 1 277 ? 25.893 2.183 -42.419 1.00 58.38 277 THR A C 1
ATOM 2003 O O . THR A 1 277 ? 26.897 2.260 -43.132 1.00 58.38 277 THR A O 1
ATOM 2006 N N . ASN A 1 278 ? 25.950 2.424 -41.109 1.00 70.00 278 ASN A N 1
ATOM 2007 C CA . ASN A 1 278 ? 27.199 2.770 -40.444 1.00 70.00 278 ASN A CA 1
ATOM 2008 C C . ASN A 1 278 ? 28.196 1.608 -40.596 1.00 70.00 278 ASN A C 1
ATOM 2010 O O . ASN A 1 278 ? 27.909 0.484 -40.190 1.00 70.00 278 ASN A O 1
ATOM 2014 N N . ALA A 1 279 ? 29.381 1.859 -41.158 1.00 74.38 279 ALA A N 1
ATOM 2015 C CA . ALA A 1 279 ? 30.373 0.812 -41.433 1.00 74.38 279 ALA A CA 1
ATOM 2016 C C . ALA A 1 279 ? 30.771 -0.001 -40.178 1.00 74.38 279 ALA A C 1
ATOM 2018 O O . ALA A 1 279 ? 31.179 -1.159 -40.282 1.00 74.38 279 ALA A O 1
ATOM 2019 N N . ALA A 1 280 ? 30.629 0.580 -38.979 1.00 75.44 280 ALA A N 1
ATOM 2020 C CA . ALA A 1 280 ? 30.840 -0.128 -37.717 1.00 75.44 280 ALA A CA 1
ATOM 2021 C C . ALA A 1 280 ? 29.770 -1.203 -37.446 1.00 75.44 280 ALA A C 1
ATOM 2023 O O . ALA A 1 280 ? 30.092 -2.257 -36.902 1.00 75.44 280 ALA A O 1
ATOM 2024 N N . VAL A 1 281 ? 28.521 -0.964 -37.859 1.00 81.38 281 VAL A N 1
ATOM 2025 C CA . VAL A 1 281 ? 27.410 -1.922 -37.755 1.00 81.38 281 VAL A CA 1
ATOM 2026 C C . VAL A 1 281 ? 27.631 -3.109 -38.688 1.00 81.38 281 VAL A C 1
ATOM 2028 O O . VAL A 1 281 ? 27.495 -4.256 -38.264 1.00 81.38 281 VAL A O 1
ATOM 2031 N N . GLU A 1 282 ? 28.027 -2.861 -39.935 1.00 82.25 282 GLU A N 1
ATOM 2032 C CA . GLU A 1 282 ? 28.318 -3.933 -40.896 1.00 82.25 282 GLU A CA 1
ATOM 2033 C C . GLU A 1 282 ? 29.490 -4.808 -40.427 1.00 82.25 282 GLU A C 1
ATOM 2035 O O . GLU A 1 282 ? 29.381 -6.033 -40.384 1.00 82.25 282 GLU A O 1
ATOM 2040 N N . SER A 1 283 ? 30.578 -4.182 -39.968 1.00 78.00 283 SER A N 1
ATOM 2041 C CA . SER A 1 283 ? 31.745 -4.888 -39.424 1.00 78.00 283 SER A CA 1
ATOM 2042 C C . SER A 1 283 ? 31.405 -5.709 -38.169 1.00 78.00 283 SER A C 1
ATOM 2044 O O . SER A 1 283 ? 31.869 -6.842 -38.015 1.00 78.00 283 SER A O 1
ATOM 2046 N N . ALA A 1 284 ? 30.549 -5.189 -37.284 1.00 84.06 284 ALA A N 1
ATOM 2047 C CA . ALA A 1 284 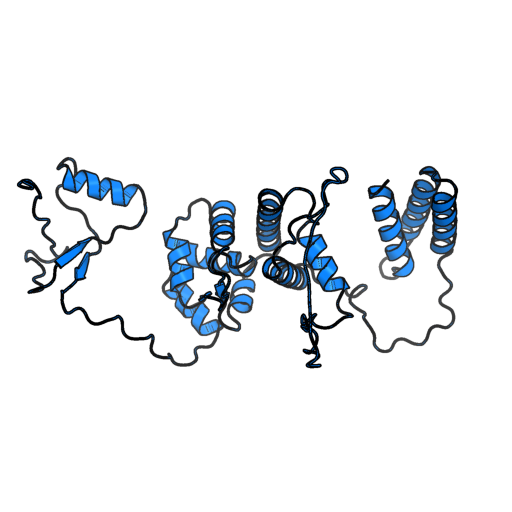? 30.086 -5.930 -36.113 1.00 84.06 284 ALA A CA 1
ATOM 2048 C C . ALA A 1 284 ? 29.219 -7.141 -36.493 1.00 84.06 284 ALA A C 1
ATOM 2050 O O . ALA A 1 284 ? 29.408 -8.223 -35.936 1.00 84.06 284 ALA A O 1
ATOM 2051 N N . ARG A 1 285 ? 28.324 -6.999 -37.482 1.00 86.44 285 ARG A N 1
ATOM 2052 C CA . ARG A 1 285 ? 27.519 -8.114 -38.017 1.00 86.44 285 ARG A CA 1
ATOM 2053 C C . ARG A 1 285 ? 28.397 -9.210 -38.627 1.00 86.44 285 ARG A C 1
ATOM 2055 O O . ARG A 1 285 ? 28.101 -10.393 -38.471 1.00 86.44 285 ARG A O 1
ATOM 2062 N N . ASP A 1 286 ? 29.504 -8.854 -39.273 1.00 87.00 286 ASP A N 1
ATOM 2063 C CA . ASP A 1 286 ? 30.475 -9.827 -39.794 1.00 87.00 286 ASP A CA 1
ATOM 2064 C C . ASP A 1 286 ? 31.184 -10.602 -38.681 1.00 87.00 286 ASP A C 1
ATOM 2066 O O . ASP A 1 286 ? 31.400 -11.811 -38.800 1.00 87.00 286 ASP A O 1
ATOM 2070 N N . LEU A 1 287 ? 31.536 -9.923 -37.589 1.00 82.75 287 LEU A N 1
ATOM 2071 C CA . LEU A 1 287 ? 32.152 -10.544 -36.417 1.00 82.75 287 LEU A CA 1
ATOM 2072 C C . LEU A 1 287 ? 31.170 -11.456 -35.668 1.00 82.75 287 LEU A C 1
ATOM 2074 O O . LEU A 1 287 ? 31.556 -12.547 -35.256 1.00 82.75 287 LEU A O 1
ATOM 2078 N N . LEU A 1 288 ? 29.896 -11.073 -35.573 1.00 82.25 288 LEU A N 1
ATOM 2079 C CA . LEU A 1 288 ? 28.824 -11.927 -35.049 1.00 82.25 288 LEU A CA 1
ATOM 2080 C C . LEU A 1 288 ? 28.654 -13.206 -35.877 1.00 82.25 288 LEU A C 1
ATOM 2082 O O . LEU A 1 288 ? 28.621 -14.294 -35.311 1.00 82.25 288 LEU A O 1
ATOM 2086 N N . ARG A 1 289 ? 28.650 -13.106 -37.212 1.00 88.56 289 ARG A N 1
ATOM 2087 C CA . ARG A 1 289 ? 28.593 -14.289 -38.092 1.00 88.56 289 ARG A CA 1
ATOM 2088 C C . ARG A 1 289 ? 29.798 -15.221 -37.907 1.00 88.56 289 ARG A C 1
ATOM 2090 O O . ARG A 1 289 ? 29.659 -16.442 -37.986 1.00 88.56 289 ARG A O 1
ATOM 2097 N N . LYS A 1 290 ? 30.984 -14.667 -37.635 1.00 81.19 290 LYS A N 1
ATOM 2098 C CA . LYS A 1 290 ? 32.186 -15.452 -37.291 1.00 81.19 290 LYS A CA 1
ATOM 2099 C C . LYS A 1 290 ? 32.081 -16.096 -35.911 1.00 81.19 290 LYS A C 1
ATOM 2101 O O . LYS A 1 290 ? 32.471 -17.243 -35.740 1.00 81.19 290 LYS A O 1
ATOM 2106 N N . PHE A 1 291 ? 31.507 -15.400 -34.933 1.00 85.38 291 PHE A N 1
ATOM 2107 C CA . PHE A 1 291 ? 31.210 -15.987 -33.629 1.00 85.38 291 PHE A CA 1
ATOM 2108 C C . PHE A 1 291 ? 30.228 -17.163 -33.743 1.00 85.38 291 PHE A C 1
ATOM 2110 O O . PHE A 1 291 ? 30.479 -18.214 -33.166 1.00 85.38 291 PHE A O 1
ATOM 2117 N N . GLU A 1 292 ? 29.152 -17.024 -34.517 1.00 82.50 292 GLU A N 1
ATOM 2118 C CA . GLU A 1 292 ? 28.150 -18.085 -34.701 1.00 82.50 292 GLU A CA 1
ATOM 2119 C C . GLU A 1 292 ? 28.702 -19.332 -35.406 1.00 82.50 292 GLU A C 1
ATOM 2121 O O . GLU A 1 292 ? 28.214 -20.435 -35.169 1.00 82.50 292 GLU A O 1
ATOM 2126 N N . SER A 1 293 ? 29.718 -19.171 -36.256 1.00 81.12 293 SER A N 1
ATOM 2127 C CA . SER A 1 293 ? 30.359 -20.286 -36.964 1.00 81.12 293 SER A CA 1
ATOM 2128 C C . SER A 1 293 ? 31.478 -20.943 -36.156 1.00 81.12 293 SER A C 1
ATOM 2130 O O . SER A 1 293 ? 31.531 -22.170 -36.085 1.00 81.12 293 SER A O 1
ATOM 2132 N N . ASP A 1 294 ? 32.340 -20.145 -35.525 1.00 81.81 294 ASP A N 1
ATOM 2133 C CA . ASP A 1 294 ? 33.571 -20.637 -34.897 1.00 81.81 294 ASP A CA 1
ATOM 2134 C C . ASP A 1 294 ? 33.470 -20.760 -33.364 1.00 81.81 294 ASP A C 1
ATOM 2136 O O . ASP A 1 294 ? 34.352 -21.337 -32.728 1.00 81.81 294 ASP A O 1
ATOM 2140 N N . GLY A 1 295 ? 32.430 -20.192 -32.740 1.00 77.50 295 GLY A N 1
AT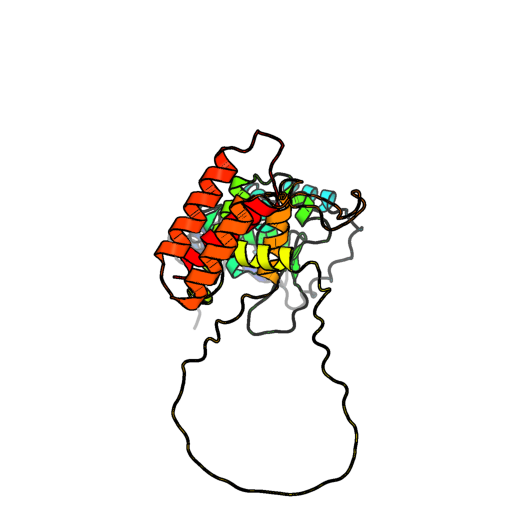OM 2141 C CA . GLY A 1 295 ? 32.215 -20.186 -31.284 1.00 77.50 295 GLY A CA 1
ATOM 2142 C C . GLY A 1 295 ? 33.224 -19.347 -30.486 1.00 77.50 295 GLY A C 1
ATOM 2143 O O . GLY A 1 295 ? 33.248 -19.387 -29.256 1.00 77.50 295 GLY A O 1
ATOM 2144 N N . MET A 1 296 ? 34.090 -18.590 -31.164 1.00 76.44 296 MET A N 1
ATOM 2145 C CA . MET A 1 296 ? 35.190 -17.855 -30.540 1.00 76.44 296 MET A CA 1
ATOM 2146 C C . MET A 1 296 ? 34.714 -16.526 -29.943 1.00 76.44 296 MET A C 1
ATOM 2148 O O . MET A 1 296 ? 34.483 -15.555 -30.663 1.00 76.44 296 MET A O 1
ATOM 2152 N N . VAL A 1 297 ? 34.654 -16.454 -28.609 1.00 79.38 297 VAL A N 1
ATOM 2153 C CA . VAL A 1 297 ? 34.200 -15.276 -27.832 1.00 79.38 297 VAL A CA 1
ATOM 2154 C C . VAL A 1 297 ? 34.956 -13.987 -28.186 1.00 79.38 297 VAL A C 1
ATOM 2156 O O . VAL A 1 297 ? 34.402 -12.893 -28.102 1.00 79.38 297 VAL A O 1
ATOM 2159 N N . GLN A 1 298 ? 36.204 -14.099 -28.651 1.00 71.19 298 GLN A N 1
ATOM 2160 C CA . GLN A 1 298 ? 37.006 -12.952 -29.083 1.00 71.19 298 GLN A CA 1
ATOM 2161 C C . GLN A 1 298 ? 36.323 -12.138 -30.193 1.00 71.19 298 GLN A C 1
ATOM 2163 O O . GLN A 1 298 ? 36.360 -10.913 -30.139 1.00 71.19 298 GLN A O 1
ATOM 2168 N N . TYR A 1 299 ? 35.637 -12.785 -31.143 1.00 76.81 299 TYR A N 1
ATOM 2169 C CA . TYR A 1 299 ? 34.916 -12.069 -32.200 1.00 76.81 299 TYR A CA 1
ATOM 2170 C C . TYR A 1 299 ? 33.796 -11.191 -31.640 1.00 76.81 299 TYR A C 1
ATOM 2172 O O . TYR A 1 299 ? 33.559 -10.088 -32.129 1.00 76.81 299 TYR A O 1
ATOM 2180 N N . LEU A 1 300 ? 33.147 -11.649 -30.572 1.00 75.81 300 LEU A N 1
ATOM 2181 C CA . LEU A 1 300 ? 32.073 -10.920 -29.918 1.00 75.81 300 LEU A CA 1
ATOM 2182 C C . LEU A 1 300 ? 32.614 -9.748 -29.078 1.00 75.81 300 LEU A C 1
ATOM 2184 O O . LEU A 1 300 ? 32.047 -8.656 -29.103 1.00 75.81 300 LEU A O 1
ATOM 2188 N N . ILE A 1 301 ? 33.765 -9.926 -28.418 1.00 75.00 301 ILE A N 1
ATOM 2189 C CA . ILE A 1 301 ? 34.489 -8.839 -27.734 1.00 75.00 301 ILE A CA 1
ATOM 2190 C C . ILE A 1 301 ? 34.936 -7.764 -28.738 1.00 75.00 301 ILE A C 1
ATOM 2192 O O . ILE A 1 301 ? 34.755 -6.571 -28.479 1.00 75.00 301 ILE A O 1
ATOM 2196 N N . ASP A 1 302 ? 35.476 -8.168 -29.889 1.00 72.19 302 ASP A N 1
ATOM 2197 C CA . ASP A 1 302 ? 35.931 -7.253 -30.940 1.00 72.19 302 ASP A CA 1
ATOM 2198 C C . ASP A 1 302 ? 34.757 -6.460 -31.542 1.00 72.19 302 ASP A C 1
ATOM 2200 O O . ASP A 1 302 ? 34.881 -5.254 -31.769 1.00 72.19 302 ASP A O 1
ATOM 2204 N N . ALA A 1 303 ? 33.594 -7.100 -31.726 1.00 77.38 303 ALA A N 1
ATOM 2205 C CA . ALA A 1 303 ? 32.373 -6.443 -32.194 1.00 77.38 303 ALA A CA 1
ATOM 2206 C C . ALA A 1 303 ? 31.907 -5.350 -31.217 1.00 77.38 303 ALA A C 1
ATOM 2208 O O . ALA A 1 303 ? 31.648 -4.215 -31.621 1.00 77.38 303 ALA A O 1
ATOM 2209 N N . VAL A 1 304 ? 31.880 -5.652 -29.913 1.00 79.81 304 VAL A N 1
ATOM 2210 C CA . VAL A 1 304 ? 31.496 -4.691 -28.865 1.00 79.81 304 VAL A CA 1
ATOM 2211 C C . VAL A 1 304 ? 32.474 -3.515 -28.787 1.00 79.81 304 VAL A C 1
ATOM 2213 O O . VAL A 1 304 ? 32.041 -2.370 -28.644 1.00 79.81 304 VAL A O 1
ATOM 2216 N N . GLN A 1 305 ? 33.785 -3.758 -28.895 1.00 78.19 305 GLN A N 1
ATOM 2217 C CA . GLN A 1 305 ? 34.783 -2.682 -28.869 1.00 78.19 305 GLN A CA 1
ATOM 2218 C C . GLN A 1 305 ? 34.647 -1.741 -30.072 1.00 78.19 305 GLN A C 1
ATOM 2220 O O . GLN A 1 305 ? 34.751 -0.522 -29.913 1.00 78.19 305 GLN A O 1
ATOM 2225 N N . GLN A 1 306 ? 34.376 -2.286 -31.261 1.00 78.75 306 GLN A N 1
ATOM 2226 C CA . GLN A 1 306 ? 34.161 -1.483 -32.465 1.00 78.75 306 GLN A CA 1
ATOM 2227 C C . GLN A 1 306 ? 32.895 -0.630 -32.367 1.00 78.75 306 GLN A C 1
ATOM 2229 O O . GLN A 1 306 ? 32.943 0.566 -32.659 1.00 78.75 306 GLN A O 1
ATOM 2234 N N . LEU A 1 307 ? 31.792 -1.221 -31.905 1.00 81.56 307 LEU A N 1
ATOM 2235 C CA . LEU A 1 307 ? 30.521 -0.523 -31.729 1.00 81.56 307 LEU A CA 1
ATOM 2236 C C . LEU A 1 307 ? 30.618 0.574 -30.663 1.00 81.56 307 LEU A C 1
ATOM 2238 O O . LEU A 1 307 ? 30.240 1.714 -30.927 1.00 81.56 307 LEU A O 1
ATOM 2242 N N . ARG A 1 308 ? 31.238 0.293 -29.508 1.00 76.56 308 ARG A N 1
ATOM 2243 C CA . ARG A 1 308 ? 31.468 1.307 -28.466 1.00 76.56 308 ARG A CA 1
ATOM 2244 C C . ARG A 1 308 ? 32.307 2.471 -28.996 1.00 76.56 308 ARG A C 1
ATOM 2246 O O . ARG A 1 308 ? 31.926 3.628 -28.836 1.00 76.56 308 ARG A O 1
ATOM 2253 N N . GLY A 1 309 ? 33.404 2.171 -29.691 1.00 74.25 309 GLY A N 1
ATOM 2254 C CA . GLY A 1 309 ? 34.258 3.196 -30.286 1.00 74.25 309 GLY A CA 1
ATOM 2255 C C . GLY A 1 309 ? 33.552 4.042 -31.351 1.00 74.25 309 GLY A C 1
ATOM 2256 O O . GLY A 1 309 ? 33.950 5.184 -31.564 1.00 74.25 309 GLY A O 1
ATOM 2257 N N . ALA A 1 310 ? 32.524 3.513 -32.017 1.00 79.12 310 ALA A N 1
ATOM 2258 C CA . ALA A 1 310 ? 31.685 4.270 -32.940 1.00 79.12 310 ALA A CA 1
ATOM 2259 C C . ALA A 1 310 ? 30.657 5.142 -32.197 1.00 79.12 310 ALA A C 1
ATOM 2261 O O . ALA A 1 310 ? 30.545 6.321 -32.522 1.00 79.12 310 ALA A O 1
ATOM 2262 N N . THR A 1 311 ? 29.997 4.618 -31.156 1.00 77.25 311 THR A N 1
ATOM 2263 C CA . THR A 1 311 ? 29.039 5.389 -30.333 1.00 77.25 311 THR A CA 1
ATOM 2264 C C . THR A 1 311 ? 29.696 6.561 -29.598 1.00 77.25 311 THR A C 1
ATOM 2266 O O . THR A 1 311 ? 29.118 7.635 -29.497 1.00 77.25 311 THR A O 1
ATOM 2269 N N . GLU A 1 312 ? 30.945 6.409 -29.140 1.00 75.19 312 GLU A N 1
ATOM 2270 C CA . GLU A 1 312 ? 31.698 7.478 -28.464 1.00 75.19 312 GLU A CA 1
ATOM 2271 C C . GLU A 1 312 ? 32.092 8.632 -29.402 1.00 75.19 312 GLU A C 1
ATOM 2273 O O . GLU A 1 312 ? 32.418 9.725 -28.937 1.00 75.19 312 GLU A O 1
ATOM 2278 N N . ARG A 1 313 ? 32.082 8.403 -30.721 1.00 71.50 313 ARG A N 1
ATOM 2279 C CA . ARG A 1 313 ? 32.383 9.426 -31.734 1.00 71.50 313 ARG A CA 1
ATOM 2280 C C . ARG A 1 313 ? 31.136 10.157 -32.226 1.00 71.50 313 ARG A C 1
ATOM 2282 O O . ARG A 1 313 ? 31.280 11.095 -33.012 1.00 71.50 313 ARG A O 1
ATOM 2289 N N . GLU A 1 314 ? 29.942 9.754 -31.795 1.00 73.62 314 GLU A N 1
ATOM 2290 C CA . GLU A 1 314 ? 28.714 10.455 -32.158 1.00 73.62 314 GLU A CA 1
ATOM 2291 C C . GLU A 1 314 ? 28.634 11.822 -31.476 1.00 73.62 314 GLU A C 1
ATOM 2293 O O . GLU A 1 314 ? 28.901 11.984 -30.283 1.00 73.62 314 GLU A O 1
ATOM 2298 N N . ALA A 1 315 ? 28.255 12.833 -32.259 1.00 55.44 315 ALA A N 1
ATOM 2299 C CA . ALA A 1 315 ? 27.998 14.160 -31.729 1.00 55.44 315 ALA A CA 1
ATOM 2300 C C . ALA A 1 315 ? 26.681 14.162 -30.926 1.00 55.44 315 ALA A C 1
ATOM 2302 O O . ALA A 1 315 ? 25.716 13.507 -31.334 1.00 55.44 315 ALA A O 1
ATOM 2303 N N . PRO A 1 316 ? 26.582 14.939 -29.831 1.00 50.03 316 PRO A N 1
ATOM 2304 C CA . PRO A 1 316 ? 25.335 15.078 -29.086 1.00 50.03 316 PRO A CA 1
ATOM 2305 C C . PRO A 1 316 ? 24.211 15.590 -30.004 1.00 50.03 316 PRO A C 1
ATOM 2307 O O . PRO A 1 316 ? 24.272 16.724 -30.478 1.00 50.03 316 PRO A O 1
ATOM 2310 N N . GLY A 1 317 ? 23.202 14.752 -30.267 1.00 56.12 317 GLY A N 1
ATOM 2311 C CA . GLY A 1 317 ? 22.045 15.076 -31.116 1.00 56.12 317 GLY A CA 1
ATOM 2312 C C . GLY A 1 317 ? 22.007 14.400 -32.494 1.00 56.12 317 GLY A C 1
ATOM 2313 O O . GLY A 1 317 ? 21.045 14.608 -33.225 1.00 56.12 317 GLY A O 1
ATOM 2314 N N . ALA A 1 318 ? 23.005 13.583 -32.842 1.00 59.62 318 ALA A N 1
ATOM 2315 C CA . ALA A 1 318 ? 23.028 12.776 -34.066 1.00 59.62 318 ALA A CA 1
ATOM 2316 C C . ALA A 1 318 ? 23.231 11.287 -33.737 1.00 59.62 318 ALA A C 1
ATOM 2318 O O . ALA A 1 318 ? 24.125 10.651 -34.287 1.00 59.62 318 ALA A O 1
ATOM 2319 N N . ALA A 1 319 ? 22.445 10.768 -32.787 1.00 65.44 319 ALA A N 1
ATOM 2320 C CA . ALA A 1 319 ? 22.525 9.368 -32.389 1.00 65.44 319 ALA A CA 1
ATOM 2321 C C . ALA A 1 319 ? 21.921 8.478 -33.481 1.00 65.44 319 ALA A C 1
ATOM 2323 O O . ALA A 1 319 ? 20.735 8.608 -33.786 1.00 65.44 319 ALA A O 1
ATOM 2324 N N . ASP A 1 320 ? 22.724 7.593 -34.067 1.00 75.69 320 ASP A N 1
ATOM 2325 C CA . ASP A 1 320 ? 22.267 6.598 -35.027 1.00 75.69 320 ASP A CA 1
ATOM 2326 C C . ASP A 1 320 ? 21.566 5.454 -34.270 1.00 75.69 320 ASP A C 1
ATOM 2328 O O . ASP A 1 320 ? 22.224 4.670 -33.572 1.00 75.69 320 ASP A O 1
ATOM 2332 N N . PRO A 1 321 ? 20.229 5.328 -34.367 1.00 73.69 321 PRO A N 1
ATOM 2333 C CA . PRO A 1 321 ? 19.489 4.316 -33.621 1.00 73.69 321 PRO A CA 1
ATOM 2334 C C . PRO A 1 321 ? 19.912 2.890 -33.998 1.00 73.69 321 PRO A C 1
ATOM 2336 O O . PRO A 1 321 ? 19.834 1.992 -33.157 1.00 73.69 321 PRO A O 1
ATOM 2339 N N . GLU A 1 322 ? 20.407 2.665 -35.222 1.00 76.56 322 GLU A N 1
ATOM 2340 C CA . GLU A 1 322 ? 20.876 1.347 -35.655 1.00 76.56 322 GLU A CA 1
ATOM 2341 C C . GLU A 1 322 ? 22.170 0.947 -34.927 1.00 76.56 322 GLU A C 1
ATOM 2343 O O . GLU A 1 322 ? 22.314 -0.196 -34.485 1.00 76.56 322 GLU A O 1
ATOM 2348 N N . LEU A 1 323 ? 23.076 1.906 -34.714 1.00 78.69 323 LEU A N 1
ATOM 2349 C CA . LEU A 1 323 ? 24.342 1.695 -34.016 1.00 78.69 323 LEU A CA 1
ATOM 2350 C C . LEU A 1 323 ? 24.133 1.336 -32.538 1.00 78.69 323 LEU A C 1
ATOM 2352 O O . LEU A 1 323 ? 24.731 0.382 -32.026 1.00 78.69 323 LEU A O 1
ATOM 2356 N N . TRP A 1 324 ? 23.256 2.066 -31.848 1.00 76.75 324 TRP A N 1
ATOM 2357 C CA . TRP A 1 324 ? 22.930 1.792 -30.446 1.00 76.75 324 TRP A CA 1
ATOM 2358 C C . TRP A 1 324 ? 22.182 0.467 -30.275 1.00 76.75 324 TRP A C 1
ATOM 2360 O O . TRP A 1 324 ? 22.481 -0.286 -29.343 1.00 76.75 324 TRP A O 1
ATOM 2370 N N . ALA A 1 325 ? 21.266 0.141 -31.193 1.00 79.94 325 ALA A N 1
ATOM 2371 C CA . ALA A 1 325 ? 20.540 -1.125 -31.172 1.00 79.94 325 ALA A CA 1
ATOM 2372 C C . ALA A 1 325 ? 21.476 -2.334 -31.340 1.00 79.94 325 ALA A C 1
ATOM 2374 O O . ALA A 1 325 ? 21.356 -3.311 -30.598 1.00 79.94 325 ALA A O 1
ATOM 2375 N N . GLU A 1 326 ? 22.440 -2.271 -32.264 1.00 81.50 326 GLU A N 1
ATOM 2376 C CA . GLU A 1 326 ? 23.424 -3.349 -32.432 1.00 81.50 326 GLU A CA 1
ATOM 2377 C C . GLU A 1 326 ? 24.388 -3.461 -31.252 1.00 81.50 326 GLU A C 1
ATOM 2379 O O . GLU A 1 326 ? 24.725 -4.568 -30.826 1.00 81.50 326 GLU A O 1
ATOM 2384 N N . THR A 1 327 ? 24.780 -2.330 -30.661 1.00 82.12 327 THR A N 1
ATOM 2385 C CA . THR A 1 327 ? 25.597 -2.319 -29.437 1.00 82.12 327 THR A CA 1
ATOM 2386 C C . THR A 1 327 ? 24.890 -3.050 -28.297 1.00 82.12 327 THR A C 1
ATOM 2388 O O . THR A 1 327 ? 25.494 -3.899 -27.637 1.00 82.12 327 THR A O 1
ATOM 2391 N N . ALA A 1 328 ? 23.601 -2.768 -28.084 1.00 80.31 328 ALA A N 1
ATOM 2392 C CA . ALA A 1 328 ? 22.798 -3.437 -27.066 1.00 80.31 328 ALA A CA 1
ATOM 2393 C C . ALA A 1 328 ? 22.669 -4.946 -27.331 1.00 80.31 328 ALA A C 1
ATOM 2395 O O . ALA A 1 328 ? 22.887 -5.743 -26.418 1.00 80.31 328 ALA A O 1
ATOM 2396 N N . ARG A 1 329 ? 22.395 -5.354 -28.581 1.00 82.38 329 ARG A N 1
ATOM 2397 C CA . ARG A 1 329 ? 22.318 -6.774 -28.973 1.00 82.38 329 ARG A CA 1
ATOM 2398 C C . ARG A 1 329 ? 23.621 -7.525 -28.699 1.00 82.38 329 ARG A C 1
ATOM 2400 O O . ARG A 1 329 ? 23.588 -8.608 -28.119 1.00 82.38 329 ARG A O 1
ATOM 2407 N N . CYS A 1 330 ? 24.765 -6.941 -29.056 1.00 77.94 330 CYS A N 1
ATOM 2408 C CA . CYS A 1 330 ? 26.068 -7.572 -28.834 1.00 77.94 330 CYS A CA 1
ATOM 2409 C C . CYS A 1 330 ? 26.402 -7.708 -27.345 1.00 77.94 330 CYS A C 1
ATOM 2411 O O . CYS A 1 330 ? 26.942 -8.728 -26.927 1.00 77.94 330 CYS A O 1
ATOM 2413 N N . LEU A 1 331 ? 26.068 -6.701 -26.532 1.00 76.62 331 LEU A N 1
ATOM 2414 C CA . LEU A 1 331 ? 26.284 -6.749 -25.085 1.00 76.62 331 LEU A CA 1
ATOM 2415 C C . LEU A 1 331 ? 25.406 -7.796 -24.396 1.00 76.62 331 LEU A C 1
ATOM 2417 O O . LEU A 1 331 ? 25.900 -8.496 -23.518 1.00 76.62 331 LEU A O 1
ATOM 2421 N N . LEU A 1 332 ? 24.141 -7.928 -24.805 1.00 79.38 332 LEU A N 1
ATOM 2422 C CA . LEU A 1 332 ? 23.255 -8.979 -24.298 1.00 79.38 332 LEU A CA 1
ATOM 2423 C C . LEU A 1 332 ? 23.788 -10.365 -24.663 1.00 79.38 332 LEU A C 1
ATOM 2425 O O . LEU A 1 332 ? 23.866 -11.235 -23.802 1.00 79.38 332 LEU A O 1
ATOM 2429 N N . ARG A 1 333 ? 24.253 -10.545 -25.904 1.00 74.81 333 ARG A N 1
ATOM 2430 C CA . ARG A 1 333 ? 24.820 -11.820 -26.351 1.00 74.81 333 ARG A CA 1
ATOM 2431 C C . ARG A 1 333 ? 26.137 -12.168 -25.652 1.00 74.81 333 ARG A C 1
ATOM 2433 O O . ARG A 1 333 ? 26.357 -13.335 -25.363 1.00 74.81 333 ARG A O 1
ATOM 2440 N N . LEU A 1 334 ? 26.981 -11.182 -25.324 1.00 73.44 334 LEU A N 1
ATOM 2441 C CA . LEU A 1 334 ? 28.178 -11.393 -24.490 1.00 73.44 334 LEU A CA 1
ATOM 2442 C C . LEU A 1 334 ? 27.821 -11.876 -23.083 1.00 73.44 334 LEU A C 1
ATOM 2444 O O . LEU A 1 334 ? 28.619 -12.548 -22.449 1.00 73.44 334 LEU A O 1
ATOM 2448 N N . TRP A 1 335 ? 26.653 -11.484 -22.582 1.00 71.88 335 TRP A N 1
ATOM 2449 C CA . TRP A 1 335 ? 26.189 -11.823 -21.242 1.00 71.88 335 TRP A CA 1
ATOM 2450 C C . TRP A 1 335 ? 25.633 -13.252 -21.141 1.00 71.88 335 TRP A C 1
ATOM 2452 O O . TRP A 1 335 ? 25.553 -13.800 -20.046 1.00 71.88 335 TRP A O 1
ATOM 2462 N N . GLU A 1 336 ? 25.250 -13.844 -22.274 1.00 71.06 336 GLU A N 1
ATOM 2463 C CA . GLU A 1 336 ? 24.742 -15.219 -22.384 1.00 71.06 336 GLU A CA 1
ATOM 2464 C C . GLU A 1 336 ? 25.849 -16.275 -22.564 1.00 71.06 336 GLU A C 1
ATOM 2466 O O . GLU A 1 336 ? 25.574 -17.467 -22.423 1.00 71.06 336 GLU A O 1
ATOM 2471 N N . VAL A 1 337 ? 27.071 -15.845 -22.902 1.00 65.94 337 VAL A N 1
ATOM 2472 C CA . VAL A 1 337 ? 28.250 -16.688 -23.189 1.00 65.94 337 VAL A CA 1
ATOM 2473 C C . VAL A 1 337 ? 29.156 -16.779 -21.968 1.00 65.94 337 VAL A C 1
ATOM 2475 O O . VAL A 1 337 ? 29.586 -17.911 -21.651 1.00 65.94 337 VAL A O 1
#

Foldseek 3Di:
DPPQPDPDFDDDPPDPDGPDDPQWDKDFDFDPDPVRVVQVVCCRVVVDPVDDDGDTDTHHPPDDDDP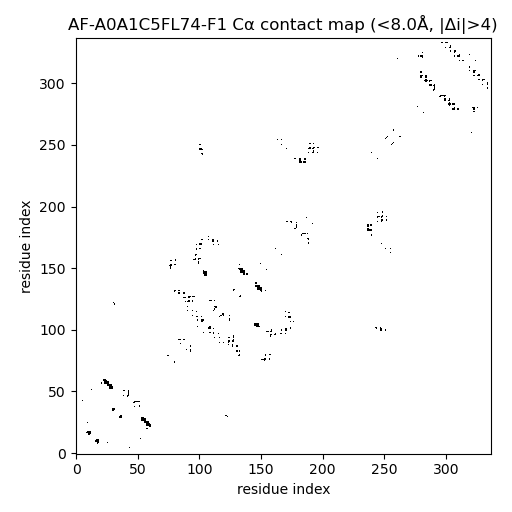DPDPDPPDDLVRLLVQLCVPADVLLNVLLLLCLLAFQDPVLSVLSCCQVPVVDDPVSVVSNVVSLQKDWDPDPPPPRDTGIDGDPPNSVVSPVPDALVSSVVSLVSNQVVCCVVQHVPDPGLLVLLVVVVVVVVDDDDDPPDDDDDPDDDDDDDDDDDDDDDDDDPDPCRPDDDPSSNVSSNVSCCVSPPPPPLPVDPDDDDDDPDDPPDDVLLVQLVVLVVVCVVVVDLVSLVVSLVSLVVVQVPDDVPRDDPSSVVSNVVSVVVNVVD